Protein AF-0000000077124464 (afdb_homodimer)

Secondary structure (DSSP, 8-state):
-EEEEE--TT--HHHHHHHHHHHHHHT--SEEEEE-TT--SEEE-TTS--EEE-BS---GGG-SEEEE--SHHHHHHHT-HHHHHHHHHHHHTT-EEEEETTHHHHHHHTT-S-TT--B-----S----TTB---TT--EEEETTEEEE-SGGGHHHHHHHHHHHHH-HHHHHHHHHHHTT--/-EEEEE--TT--HHHHHHHHHHHHHHT--SEEEEE-TT--SEEE-TTS--EEE-BS---GGG-SEEEE--SHHHHHHHT-HHHHHHHHHHHHTT-EEEEETTHHHHHHHTT-S-TT--B----SS----TTB---TT--EEEETTEEEE-SGGGHHHHHHHHHHHHH-HHHHHHHHHHHTT--

Organism: Malacoplasma penetrans (strain HF-2) (NCBI:txid272633)

Solvent-accessible surface area (backbone atoms only — not comparable to full-atom values): 18557 Å² total; per-residue (Å²): 83,28,35,37,30,56,44,45,61,23,23,26,41,31,42,48,42,34,26,49,42,54,43,53,72,64,66,56,44,83,38,76,46,34,36,13,69,82,65,38,63,62,38,43,19,60,79,69,55,37,30,30,69,37,38,71,75,84,59,73,85,75,42,46,32,40,36,32,41,11,49,65,10,17,62,51,39,66,70,28,69,58,44,49,48,52,54,47,51,37,55,75,66,72,31,37,38,37,28,22,16,43,23,42,52,37,37,47,77,67,68,68,56,56,90,92,36,53,40,30,40,51,39,87,70,78,70,74,60,83,46,46,58,78,60,82,84,54,51,59,40,74,31,89,55,37,36,21,13,18,25,66,86,36,29,64,57,35,38,45,51,49,39,22,74,76,68,30,58,70,55,30,53,50,49,52,37,55,54,64,35,57,125,83,25,34,37,30,57,44,46,62,22,23,24,40,33,41,49,42,33,26,50,42,52,42,54,72,65,64,56,44,83,39,77,48,33,36,14,69,84,64,38,61,61,39,44,18,59,79,70,55,37,31,31,69,37,37,70,75,83,60,73,86,73,42,46,33,38,37,33,42,12,48,64,10,16,61,52,39,66,71,27,68,56,42,49,48,52,54,48,52,38,55,74,66,72,31,38,36,36,28,23,15,42,23,42,52,36,38,46,77,67,66,67,58,56,91,92,35,52,39,30,39,51,38,87,71,79,71,72,60,85,47,46,59,77,59,82,85,53,50,58,40,72,30,91,53,36,37,20,16,19,27,66,87,35,30,64,58,35,38,44,49,50,38,22,74,77,69,29,58,68,53,30,52,50,49,52,38,54,54,62,36,57,126

Structure (mmCIF, N/CA/C/O backbone):
data_AF-0000000077124464-model_v1
#
loop_
_entity.id
_entity.type
_entity.pdbx_description
1 polymer 'DJ-1/PfpI domain-containing protein'
#
loop_
_atom_site.group_PDB
_atom_site.id
_atom_site.type_symbol
_atom_site.label_atom_id
_atom_site.label_alt_id
_atom_site.label_comp_id
_atom_site.label_asym_id
_atom_site.label_entity_id
_atom_site.label_seq_id
_atom_site.pdbx_PDB_ins_code
_atom_site.Cartn_x
_atom_site.Cartn_y
_atom_site.Cartn_z
_atom_site.occupancy
_atom_site.B_iso_or_equiv
_atom_site.auth_seq_id
_atom_site.auth_comp_id
_atom_site.auth_asym_id
_atom_site.auth_atom_id
_atom_site.pdbx_PDB_model_num
ATOM 1 N N . MET A 1 1 ? 16.719 -9.805 -9.805 1 98.12 1 MET A N 1
ATOM 2 C CA . MET A 1 1 ? 15.648 -10.609 -10.383 1 98.12 1 MET A CA 1
ATOM 3 C C . MET A 1 1 ? 14.672 -9.734 -11.172 1 98.12 1 MET A C 1
ATOM 5 O O . MET A 1 1 ? 14.734 -8.508 -11.094 1 98.12 1 MET A O 1
ATOM 9 N N . LYS A 1 2 ? 13.836 -10.383 -12.008 1 98.88 2 LYS A N 1
ATOM 10 C CA . LYS A 1 2 ? 12.789 -9.703 -12.773 1 98.88 2 LYS A CA 1
ATOM 11 C C . LYS A 1 2 ? 11.406 -10.242 -12.414 1 98.88 2 LYS A C 1
ATOM 13 O O . LYS A 1 2 ? 11.227 -11.453 -12.266 1 98.88 2 LYS A O 1
ATOM 18 N N . LEU A 1 3 ? 10.484 -9.266 -12.188 1 98.94 3 LEU A N 1
ATOM 19 C CA . LEU A 1 3 ? 9.164 -9.641 -11.695 1 98.94 3 LEU A CA 1
ATOM 20 C C . LEU A 1 3 ? 8.07 -9.156 -12.641 1 98.94 3 LEU A C 1
ATOM 22 O O . LEU A 1 3 ? 8.133 -8.031 -13.148 1 98.94 3 LEU A O 1
ATOM 26 N N . LEU A 1 4 ? 7.102 -10.023 -12.961 1 98.94 4 LEU A N 1
ATOM 27 C CA . LEU A 1 4 ? 5.859 -9.648 -13.625 1 98.94 4 LEU A CA 1
ATOM 28 C C . LEU A 1 4 ? 4.695 -9.633 -12.641 1 98.94 4 LEU A C 1
ATOM 30 O O . LEU A 1 4 ? 4.504 -10.594 -11.891 1 98.94 4 LEU A O 1
ATOM 34 N N . ALA A 1 5 ? 4.031 -8.57 -12.609 1 99 5 ALA A N 1
ATOM 35 C CA . ALA A 1 5 ? 2.814 -8.492 -11.812 1 99 5 ALA A CA 1
ATOM 36 C C . ALA A 1 5 ? 1.571 -8.664 -12.68 1 99 5 ALA A C 1
ATOM 38 O O . ALA A 1 5 ? 1.359 -7.91 -13.633 1 99 5 ALA A O 1
ATOM 39 N N . LEU A 1 6 ? 0.818 -9.688 -12.383 1 98.94 6 LEU A N 1
ATOM 40 C CA . LEU A 1 6 ? -0.46 -9.859 -13.062 1 98.94 6 LEU A CA 1
ATOM 41 C C . LEU A 1 6 ? -1.448 -8.773 -12.641 1 98.94 6 LEU A C 1
ATOM 43 O O . LEU A 1 6 ? -1.793 -8.656 -11.469 1 98.94 6 LEU A O 1
ATOM 47 N N . THR A 1 7 ? -1.913 -7.996 -13.602 1 98.94 7 THR A N 1
ATOM 48 C CA . THR A 1 7 ? -2.686 -6.793 -13.312 1 98.94 7 THR A CA 1
ATOM 49 C C . THR A 1 7 ? -4.074 -6.875 -13.945 1 98.94 7 THR A C 1
ATOM 51 O O . THR A 1 7 ? -4.301 -6.344 -15.031 1 98.94 7 THR A O 1
ATOM 54 N N . MET A 1 8 ? -4.977 -7.512 -13.219 1 98.88 8 MET A N 1
ATOM 55 C CA . MET A 1 8 ? -6.387 -7.543 -13.594 1 98.88 8 MET A CA 1
ATOM 56 C C . MET A 1 8 ? -7.059 -6.207 -13.305 1 98.88 8 MET A C 1
ATOM 58 O O . MET A 1 8 ? -6.664 -5.496 -12.383 1 98.88 8 MET A O 1
ATOM 62 N N . SER A 1 9 ? -8.086 -5.855 -14.109 1 98.62 9 SER A N 1
ATOM 63 C CA . SER A 1 9 ? -8.953 -4.766 -13.672 1 98.62 9 SER A CA 1
ATOM 64 C C . SER A 1 9 ? -9.422 -4.977 -12.234 1 98.62 9 SER A C 1
ATOM 66 O O . SER A 1 9 ? -9.703 -6.105 -11.828 1 98.62 9 SER A O 1
ATOM 68 N N . LYS A 1 10 ? -9.523 -3.879 -11.5 1 98.75 10 LYS A N 1
ATOM 69 C CA . LYS A 1 10 ? -10.031 -3.883 -10.133 1 98.75 10 LYS A CA 1
ATOM 70 C C . LYS A 1 10 ? -9.148 -4.73 -9.219 1 98.75 10 LYS A C 1
ATOM 72 O O . LYS A 1 10 ? -9.648 -5.395 -8.312 1 98.75 10 LYS A O 1
ATOM 77 N N . PHE A 1 11 ? -7.84 -4.781 -9.508 1 98.94 11 PHE A N 1
ATOM 78 C CA . PHE A 1 11 ? -6.914 -5.348 -8.531 1 98.94 11 PHE A CA 1
ATOM 79 C C . PHE A 1 11 ? -7.043 -4.637 -7.191 1 98.94 11 PHE A C 1
ATOM 81 O O . PHE A 1 11 ? -7.539 -3.512 -7.121 1 98.94 11 PHE A O 1
ATOM 88 N N . GLN A 1 12 ? -6.691 -5.305 -6.102 1 98.88 12 GLN A N 1
ATOM 89 C CA . GLN A 1 12 ? -6.719 -4.664 -4.793 1 98.88 12 GLN A CA 1
ATOM 90 C C . GLN A 1 12 ? -5.574 -3.66 -4.648 1 98.88 12 GLN A C 1
ATOM 92 O O . GLN A 1 12 ? -4.406 -4.047 -4.582 1 98.88 12 GLN A O 1
ATOM 97 N N . ASP A 1 13 ? -5.879 -2.387 -4.5 1 98.94 13 ASP A N 1
ATOM 98 C CA . ASP A 1 13 ? -4.934 -1.272 -4.559 1 98.94 13 ASP A CA 1
ATOM 99 C C . ASP A 1 13 ? -3.795 -1.465 -3.559 1 98.94 13 ASP A C 1
ATOM 101 O O . ASP A 1 13 ? -2.621 -1.419 -3.934 1 98.94 13 ASP A O 1
ATOM 105 N N . LEU A 1 14 ? -4.125 -1.709 -2.295 1 98.88 14 LEU A N 1
ATOM 106 C CA . LEU A 1 14 ? -3.141 -1.874 -1.229 1 98.88 14 LEU A CA 1
ATOM 107 C C . LEU A 1 14 ? -2.213 -3.049 -1.524 1 98.88 14 LEU A C 1
ATOM 109 O O . LEU A 1 14 ? -0.99 -2.918 -1.438 1 98.88 14 LEU A O 1
ATOM 113 N N . GLU A 1 15 ? -2.74 -4.125 -1.905 1 98.94 15 GLU A N 1
ATOM 114 C CA . GLU A 1 15 ? -1.964 -5.344 -2.117 1 98.94 15 GLU A CA 1
ATOM 115 C C . GLU A 1 15 ? -0.973 -5.172 -3.264 1 98.94 15 GLU A C 1
ATOM 117 O O . GLU A 1 15 ? 0.193 -5.555 -3.146 1 98.94 15 GLU A O 1
ATOM 122 N N . MET A 1 16 ? -1.446 -4.617 -4.379 1 98.94 16 MET A N 1
ATOM 123 C CA . MET A 1 16 ? -0.588 -4.402 -5.543 1 98.94 16 MET A CA 1
ATOM 124 C C . MET A 1 16 ? 0.539 -3.43 -5.215 1 98.94 16 MET A C 1
ATOM 126 O O . MET A 1 16 ? 1.716 -3.762 -5.371 1 98.94 16 MET A O 1
ATOM 130 N N . VAL A 1 17 ? 0.192 -2.342 -4.691 1 98.94 17 VAL A N 1
ATOM 131 C CA . VAL A 1 17 ? 1.13 -1.226 -4.656 1 98.94 17 VAL A CA 1
ATOM 132 C C . VAL A 1 17 ? 2.068 -1.38 -3.459 1 98.94 17 VAL A C 1
ATOM 134 O O . VAL A 1 17 ? 3.268 -1.114 -3.566 1 98.94 17 VAL A O 1
ATOM 137 N N . ALA A 1 18 ? 1.568 -1.823 -2.303 1 98.88 18 ALA A N 1
ATOM 138 C CA . ALA A 1 18 ? 2.396 -1.877 -1.101 1 98.88 18 ALA A CA 1
ATOM 139 C C . ALA A 1 18 ? 3.477 -2.947 -1.226 1 98.88 18 ALA A C 1
ATOM 141 O O . ALA A 1 18 ? 4.645 -2.701 -0.912 1 98.88 18 ALA A O 1
ATOM 142 N N . LEU A 1 19 ? 3.117 -4.141 -1.674 1 98.94 19 LEU A N 1
ATOM 143 C CA . LEU A 1 19 ? 4.113 -5.195 -1.809 1 98.94 19 LEU A CA 1
ATOM 144 C C . LEU A 1 19 ? 5.199 -4.797 -2.801 1 98.94 19 LEU A C 1
ATOM 146 O O . LEU A 1 19 ? 6.391 -4.91 -2.502 1 98.94 19 LEU A O 1
ATOM 150 N N . LEU A 1 20 ? 4.797 -4.242 -3.92 1 98.94 20 LEU A N 1
ATOM 151 C CA . LEU A 1 20 ? 5.773 -3.938 -4.961 1 98.94 20 LEU A CA 1
ATOM 152 C C . LEU A 1 20 ? 6.625 -2.732 -4.574 1 98.94 20 LEU A C 1
ATOM 154 O O . LEU A 1 20 ? 7.762 -2.598 -5.031 1 98.94 20 LEU A O 1
ATOM 158 N N . SER A 1 21 ? 6.086 -1.832 -3.73 1 98.88 21 SER A N 1
ATOM 159 C CA . SER A 1 21 ? 6.906 -0.749 -3.197 1 98.88 21 SER A CA 1
ATOM 160 C C . SER A 1 21 ? 8.062 -1.29 -2.357 1 98.88 21 SER A C 1
ATOM 162 O O . SER A 1 21 ? 9.188 -0.799 -2.453 1 98.88 21 SER A O 1
ATOM 164 N N . ILE A 1 22 ? 7.746 -2.279 -1.515 1 98.94 22 ILE A N 1
ATOM 165 C CA . ILE A 1 22 ? 8.789 -2.891 -0.694 1 98.94 22 ILE A CA 1
ATOM 166 C C . ILE A 1 22 ? 9.812 -3.584 -1.591 1 98.94 22 ILE A C 1
ATOM 168 O O . ILE A 1 22 ? 11.016 -3.5 -1.346 1 98.94 22 ILE A O 1
ATOM 172 N N . PHE A 1 23 ? 9.352 -4.258 -2.643 1 98.94 23 PHE A N 1
ATOM 173 C CA . PHE A 1 23 ? 10.258 -4.934 -3.566 1 98.94 23 PHE A CA 1
ATOM 174 C C . PHE A 1 23 ? 11.141 -3.926 -4.293 1 98.94 23 PHE A C 1
ATOM 176 O O . PHE A 1 23 ? 12.328 -4.168 -4.5 1 98.94 23 PHE A O 1
ATOM 183 N N . LYS A 1 24 ? 10.555 -2.828 -4.723 1 98.75 24 LYS A N 1
ATOM 184 C CA . LYS A 1 24 ? 11.359 -1.766 -5.328 1 98.75 24 LYS A CA 1
ATOM 185 C C . LYS A 1 24 ? 12.398 -1.24 -4.348 1 98.75 24 LYS A C 1
ATOM 187 O O . LYS A 1 24 ? 13.57 -1.08 -4.703 1 98.75 24 LYS A O 1
ATOM 192 N N . ALA A 1 25 ? 12.016 -1.003 -3.094 1 98.38 25 ALA A N 1
ATOM 193 C CA . ALA A 1 25 ? 12.914 -0.485 -2.068 1 98.38 25 ALA A CA 1
ATOM 194 C C . ALA A 1 25 ? 14.055 -1.46 -1.797 1 98.38 25 ALA A C 1
ATOM 196 O O . ALA A 1 25 ? 15.148 -1.051 -1.399 1 98.38 25 ALA A O 1
ATOM 197 N N . SER A 1 26 ? 13.82 -2.76 -1.984 1 98.75 26 SER A N 1
ATOM 198 C CA . SER A 1 26 ? 14.828 -3.787 -1.728 1 98.75 26 SER A CA 1
ATOM 199 C C . SER A 1 26 ? 15.977 -3.699 -2.727 1 98.75 26 SER A C 1
ATOM 201 O O . SER A 1 26 ? 17.047 -4.25 -2.49 1 98.75 26 SER A O 1
ATOM 203 N N . GLN A 1 27 ? 15.672 -3.166 -3.883 1 98.44 27 GLN A N 1
ATOM 204 C CA . GLN A 1 27 ? 16.625 -3.037 -4.98 1 98.44 27 GLN A CA 1
ATOM 205 C C . GLN A 1 27 ? 17.062 -4.406 -5.492 1 98.44 27 GLN A C 1
ATOM 207 O O . GLN A 1 27 ? 18.094 -4.527 -6.145 1 98.44 27 GLN A O 1
ATOM 212 N N . LYS A 1 28 ? 16.312 -5.438 -5.195 1 98.75 28 LYS A N 1
ATOM 213 C CA . LYS A 1 28 ? 16.625 -6.785 -5.648 1 98.75 28 LYS A CA 1
ATOM 214 C C . LYS A 1 28 ? 15.938 -7.105 -6.965 1 98.75 28 LYS A C 1
ATOM 216 O O . LYS A 1 28 ? 16.266 -8.094 -7.625 1 98.75 28 LYS A O 1
ATOM 221 N N . PHE A 1 29 ? 15 -6.277 -7.34 1 98.69 29 PHE A N 1
ATOM 222 C CA . PHE A 1 29 ? 14.258 -6.457 -8.586 1 98.69 29 PHE A CA 1
ATOM 223 C C . PHE A 1 29 ? 14.625 -5.383 -9.602 1 98.69 29 PHE A C 1
ATOM 225 O O . PHE A 1 29 ? 14.148 -4.25 -9.516 1 98.69 29 PHE A O 1
ATOM 232 N N . GLU A 1 30 ? 15.453 -5.77 -10.484 1 98.06 30 GLU A N 1
ATOM 233 C CA . GLU A 1 30 ? 15.969 -4.812 -11.469 1 98.06 30 GLU A CA 1
ATOM 234 C C . GLU A 1 30 ? 14.883 -4.414 -12.469 1 98.06 30 GLU A C 1
ATOM 236 O O . GLU A 1 30 ? 15.016 -3.404 -13.164 1 98.06 30 GLU A O 1
ATOM 241 N N . ARG A 1 31 ? 13.836 -5.285 -12.578 1 98.44 31 ARG A N 1
ATOM 242 C CA . ARG A 1 31 ? 12.719 -5.027 -13.477 1 98.44 31 ARG A CA 1
ATOM 243 C C . ARG A 1 31 ? 11.398 -5.508 -12.875 1 98.44 31 ARG A C 1
ATOM 245 O O . ARG A 1 31 ? 11.312 -6.637 -12.383 1 98.44 31 ARG A O 1
ATOM 252 N N . ILE A 1 32 ? 10.477 -4.652 -12.836 1 98.88 32 ILE A N 1
ATOM 253 C CA . ILE A 1 32 ? 9.094 -4.977 -12.484 1 98.88 32 ILE A CA 1
ATOM 254 C C . ILE A 1 32 ? 8.156 -4.488 -13.578 1 98.88 32 ILE A C 1
ATOM 256 O O . ILE A 1 32 ? 8.086 -3.291 -13.859 1 98.88 32 ILE A O 1
ATOM 260 N N . ASP A 1 33 ? 7.496 -5.395 -14.266 1 98.94 33 ASP A N 1
ATOM 261 C CA . ASP A 1 33 ? 6.5 -5.066 -15.281 1 98.94 33 ASP A CA 1
ATOM 262 C C . ASP A 1 33 ? 5.102 -5.465 -14.82 1 98.94 33 ASP A C 1
ATOM 264 O O . ASP A 1 33 ? 4.945 -6.367 -14 1 98.94 33 ASP A O 1
ATOM 268 N N . PHE A 1 34 ? 4.172 -4.789 -15.383 1 98.94 34 PHE A N 1
ATOM 269 C CA . PHE A 1 34 ? 2.762 -5.039 -15.102 1 98.94 34 PHE A CA 1
ATOM 270 C C . PHE A 1 34 ? 2.041 -5.527 -16.359 1 98.94 34 PHE A C 1
ATOM 272 O O . PHE A 1 34 ? 1.965 -4.812 -17.359 1 98.94 34 PH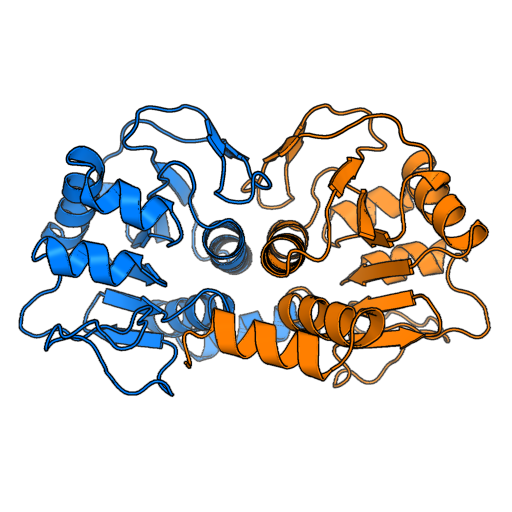E A O 1
ATOM 279 N N . TYR A 1 35 ? 1.487 -6.738 -16.234 1 98.94 35 TYR A N 1
ATOM 280 C CA . TYR A 1 35 ? 0.852 -7.344 -17.406 1 98.94 35 TYR A CA 1
ATOM 281 C C . TYR A 1 35 ? -0.667 -7.305 -17.281 1 98.94 35 TYR A C 1
ATOM 283 O O . TYR A 1 35 ? -1.224 -7.738 -16.266 1 98.94 35 TYR A O 1
ATOM 291 N N . SER A 1 36 ? -1.37 -6.773 -18.281 1 98.88 36 SER A N 1
ATOM 292 C CA . SER A 1 36 ? -2.828 -6.785 -18.344 1 98.88 36 SER A CA 1
ATOM 293 C C . SER A 1 36 ? -3.326 -7.84 -19.328 1 98.88 36 SER A C 1
ATOM 295 O O . SER A 1 36 ? -3.309 -7.617 -20.547 1 98.88 36 SER A O 1
ATOM 297 N N . PRO A 1 37 ? -3.844 -8.914 -18.812 1 98.69 37 PRO A N 1
ATOM 298 C CA . PRO A 1 37 ? -4.418 -9.898 -19.734 1 98.69 37 PRO A CA 1
ATOM 299 C C . PRO A 1 37 ? -5.609 -9.352 -20.516 1 98.69 37 PRO A C 1
ATOM 301 O O . PRO A 1 37 ? -5.992 -9.93 -21.547 1 98.69 37 PRO A O 1
ATOM 304 N N . GLU A 1 38 ? -6.234 -8.266 -20.078 1 98.19 38 GLU A N 1
ATOM 305 C CA . GLU A 1 38 ? -7.367 -7.629 -20.75 1 98.19 38 GLU A CA 1
ATOM 306 C C . GLU A 1 38 ? -6.895 -6.66 -21.828 1 98.19 38 GLU A C 1
ATOM 308 O O . GLU A 1 38 ? -7.711 -5.965 -22.453 1 98.19 38 GLU A O 1
ATOM 313 N N . ASN A 1 39 ? -5.68 -6.57 -22.078 1 98.31 39 ASN A N 1
ATOM 314 C CA . ASN A 1 39 ? -5.062 -5.758 -23.125 1 98.31 39 ASN A CA 1
ATOM 315 C C . ASN A 1 39 ? -5.32 -4.27 -22.891 1 98.31 39 ASN A C 1
ATOM 317 O O . ASN A 1 39 ? -5.617 -3.539 -23.844 1 98.31 39 ASN A O 1
ATOM 321 N N . LEU A 1 40 ? -5.238 -3.9 -21.688 1 98.62 40 LEU A N 1
ATOM 322 C CA . LEU A 1 40 ? -5.398 -2.494 -21.328 1 98.62 40 LEU A CA 1
ATOM 323 C C . LEU A 1 40 ? -4.039 -1.82 -21.156 1 98.62 40 LEU A C 1
ATOM 325 O O . LEU A 1 40 ? -3.094 -2.441 -20.672 1 98.62 40 LEU A O 1
ATOM 329 N N . GLU A 1 41 ? -3.926 -0.555 -21.5 1 98.38 41 GLU A N 1
ATOM 330 C CA . GLU A 1 41 ? -2.691 0.208 -21.344 1 98.38 41 GLU A CA 1
ATOM 331 C C . GLU A 1 41 ? -2.561 0.753 -19.922 1 98.38 41 GLU A C 1
ATOM 333 O O . GLU A 1 41 ? -1.453 1.041 -19.469 1 98.38 41 GLU A O 1
ATOM 338 N N . MET A 1 42 ? -3.691 0.957 -19.312 1 98.75 42 MET A N 1
ATOM 339 C CA . MET A 1 42 ? -3.791 1.422 -17.938 1 98.75 42 MET A CA 1
ATOM 340 C C . MET A 1 42 ? -4.902 0.685 -17.188 1 98.75 42 MET A C 1
ATOM 342 O O . MET A 1 42 ? -6.008 0.537 -17.719 1 98.75 42 MET A O 1
ATOM 346 N N . VAL A 1 43 ? -4.559 0.207 -16.031 1 98.94 43 VAL A N 1
ATOM 347 C CA . VAL A 1 43 ? -5.531 -0.542 -15.242 1 98.94 43 VAL A CA 1
ATOM 348 C C . VAL A 1 43 ? -5.762 0.156 -13.906 1 98.94 43 VAL A C 1
ATOM 350 O O . VAL A 1 43 ? -4.809 0.608 -13.258 1 98.94 43 VAL A O 1
ATOM 353 N N . THR A 1 44 ? -7.02 0.277 -13.484 1 98.88 44 THR A N 1
ATOM 354 C CA . THR A 1 44 ? -7.395 0.94 -12.234 1 98.88 44 THR A CA 1
ATOM 355 C C . THR A 1 44 ? -7.746 -0.085 -11.164 1 98.88 44 THR A C 1
ATOM 357 O O . THR A 1 44 ? -8.414 -1.082 -11.445 1 98.88 44 THR A O 1
ATOM 360 N N . GLY A 1 45 ? -7.285 0.165 -9.938 1 98.88 45 GLY A N 1
ATOM 361 C CA . GLY A 1 45 ? -7.586 -0.703 -8.812 1 98.88 45 GLY A CA 1
ATOM 362 C C . GLY A 1 45 ? -9.039 -0.638 -8.383 1 98.88 45 GLY A C 1
ATOM 363 O O . GLY A 1 45 ? -9.797 0.214 -8.852 1 98.88 45 GLY A O 1
ATOM 364 N N . GLN A 1 46 ? -9.445 -1.528 -7.512 1 98.62 46 GLN A N 1
ATOM 365 C CA . GLN A 1 46 ? -10.844 -1.7 -7.141 1 98.62 46 GLN A CA 1
ATOM 366 C C . GLN A 1 46 ? -11.352 -0.506 -6.336 1 98.62 46 GLN A C 1
ATOM 368 O O . GLN A 1 46 ? -12.547 -0.22 -6.324 1 98.62 46 GLN A O 1
ATOM 373 N N . PHE A 1 47 ? -10.445 0.247 -5.691 1 98.69 47 PHE A N 1
ATOM 374 C CA . PHE A 1 47 ? -10.852 1.386 -4.879 1 98.69 47 PHE A CA 1
ATOM 375 C C . PHE A 1 47 ? -10.727 2.686 -5.664 1 98.69 47 PHE A C 1
ATOM 377 O O . PHE A 1 47 ? -10.891 3.773 -5.109 1 98.69 47 PHE A O 1
ATOM 384 N N . ASP A 1 48 ? -10.352 2.564 -6.922 1 98.56 48 ASP A N 1
ATOM 385 C CA . ASP A 1 48 ? -10.219 3.695 -7.836 1 98.56 48 ASP A CA 1
ATOM 386 C C . ASP A 1 48 ? -9.172 4.688 -7.336 1 98.56 48 ASP A C 1
ATOM 388 O O . ASP A 1 48 ? -9.375 5.898 -7.402 1 98.56 48 ASP A O 1
ATOM 392 N N . ILE A 1 49 ? -8.07 4.129 -6.789 1 98.88 49 ILE A N 1
ATOM 393 C CA . ILE A 1 49 ? -6.988 4.977 -6.297 1 98.88 49 ILE A CA 1
ATOM 394 C C . ILE A 1 49 ? -5.793 4.887 -7.246 1 98.88 49 ILE A C 1
ATOM 396 O O . ILE A 1 49 ? -5.418 5.879 -7.871 1 98.88 49 ILE A O 1
ATOM 400 N N . ALA A 1 50 ? -5.301 3.717 -7.398 1 98.94 50 ALA A N 1
ATOM 401 C CA . ALA A 1 50 ? -4.078 3.535 -8.172 1 98.94 50 ALA A CA 1
ATOM 402 C C . ALA A 1 50 ? -4.391 3.166 -9.617 1 98.94 50 ALA A C 1
ATOM 404 O O . ALA A 1 50 ? -5.191 2.26 -9.875 1 98.94 50 ALA A O 1
ATOM 405 N N . ASN A 1 51 ? -3.822 3.887 -10.516 1 98.94 51 ASN A N 1
ATOM 406 C CA . ASN A 1 51 ? -3.754 3.516 -11.922 1 98.94 51 ASN A CA 1
ATOM 407 C C . ASN A 1 51 ? -2.363 3.018 -12.305 1 98.94 51 ASN A C 1
ATOM 409 O O . ASN A 1 51 ? -1.357 3.641 -11.961 1 98.94 51 ASN A O 1
ATOM 413 N N . ILE A 1 52 ? -2.34 1.89 -13.039 1 98.94 52 ILE A N 1
ATOM 414 C CA . ILE A 1 52 ? -1.06 1.251 -13.32 1 98.94 52 ILE A CA 1
ATOM 415 C C . ILE A 1 52 ? -0.889 1.085 -14.828 1 98.94 52 ILE A C 1
ATOM 417 O O . ILE A 1 52 ? -1.784 0.577 -15.508 1 98.94 52 ILE A O 1
ATOM 421 N N . LYS A 1 53 ? 0.236 1.587 -15.359 1 98.88 53 LYS A N 1
ATOM 422 C CA . LYS A 1 53 ? 0.58 1.339 -16.766 1 98.88 53 LYS A CA 1
ATOM 423 C C . LYS A 1 53 ? 0.975 -0.119 -16.969 1 98.88 53 LYS A C 1
ATOM 425 O O . LYS A 1 53 ? 1.68 -0.707 -16.156 1 98.88 53 LYS A O 1
ATOM 430 N N . THR A 1 54 ? 0.484 -0.696 -18.125 1 98.88 54 THR A N 1
ATOM 431 C CA . THR A 1 54 ? 0.692 -2.131 -18.281 1 98.88 54 THR A CA 1
ATOM 432 C C . THR A 1 54 ? 1.296 -2.438 -19.641 1 98.88 54 THR A C 1
ATOM 434 O O . THR A 1 54 ? 1.347 -1.568 -20.516 1 98.88 54 THR A O 1
ATOM 437 N N . ILE A 1 55 ? 1.813 -3.633 -19.734 1 98.75 55 ILE A N 1
ATOM 438 C CA . ILE A 1 55 ? 2.193 -4.223 -21.016 1 98.75 55 ILE A CA 1
ATOM 439 C C . ILE A 1 55 ? 1.166 -5.277 -21.422 1 98.75 55 ILE A C 1
ATOM 441 O O . ILE A 1 55 ? 0.396 -5.758 -20.578 1 98.75 55 ILE A O 1
ATOM 445 N N . LYS A 1 56 ? 1.179 -5.625 -22.703 1 96.94 56 LYS A N 1
ATOM 446 C CA . LYS A 1 56 ? 0.126 -6.484 -23.234 1 96.94 56 LYS A CA 1
ATOM 447 C C . LYS A 1 56 ? 0.67 -7.867 -23.594 1 96.94 56 LYS A C 1
ATOM 449 O O . LYS A 1 56 ? -0.098 -8.797 -23.859 1 96.94 56 LYS A O 1
ATOM 454 N N . ASN A 1 57 ? 2.014 -7.938 -23.641 1 97.94 57 ASN A N 1
ATOM 455 C CA . ASN A 1 57 ? 2.691 -9.195 -23.938 1 97.94 57 ASN A CA 1
ATOM 456 C C . ASN A 1 57 ? 3.967 -9.352 -23.109 1 97.94 57 ASN A C 1
ATOM 458 O O . ASN A 1 57 ? 4.547 -8.367 -22.656 1 97.94 57 ASN A O 1
ATOM 462 N N . PHE A 1 58 ? 4.293 -10.57 -22.891 1 98.62 58 PHE A N 1
ATOM 463 C CA . PHE A 1 58 ? 5.516 -10.867 -22.156 1 98.62 58 PHE A CA 1
ATOM 464 C C . PHE A 1 58 ? 6.09 -12.211 -22.594 1 98.62 58 PHE A C 1
ATOM 466 O O . PHE A 1 58 ? 5.41 -13 -23.266 1 98.62 58 PHE A O 1
ATOM 473 N N . ASN A 1 59 ? 7.348 -12.391 -22.359 1 98.81 59 ASN A N 1
ATOM 474 C CA . ASN A 1 59 ? 8.008 -13.688 -22.422 1 98.81 59 ASN A CA 1
ATOM 475 C C . ASN A 1 59 ? 8.367 -14.211 -21.031 1 98.81 59 ASN A C 1
ATOM 477 O O . ASN A 1 59 ? 9.133 -13.578 -20.312 1 98.81 59 ASN A O 1
ATOM 481 N N . VAL A 1 60 ? 7.82 -15.414 -20.672 1 98.88 60 VAL A N 1
ATOM 482 C CA . VAL A 1 60 ? 7.973 -15.961 -19.328 1 98.88 60 VAL A CA 1
ATOM 483 C C . VAL A 1 60 ? 9.461 -16.125 -19.016 1 98.88 60 VAL A C 1
ATOM 485 O O . VAL A 1 60 ? 9.867 -15.977 -17.859 1 98.88 60 VAL A O 1
ATOM 488 N N . ASN A 1 61 ? 10.266 -16.281 -20 1 98.62 61 ASN A N 1
ATOM 489 C CA . ASN A 1 61 ? 11.688 -16.531 -19.797 1 98.62 61 ASN A CA 1
ATOM 490 C C . ASN A 1 61 ? 12.414 -15.258 -19.359 1 98.62 61 ASN A C 1
ATOM 492 O O . ASN A 1 61 ? 13.555 -15.32 -18.891 1 98.62 61 ASN A O 1
ATOM 496 N N . ASP A 1 62 ? 11.797 -14.148 -19.516 1 98.69 62 ASP A N 1
ATOM 497 C CA . ASP A 1 62 ? 12.406 -12.875 -19.156 1 98.69 62 ASP A CA 1
ATOM 498 C C . ASP A 1 62 ? 12.188 -12.555 -17.672 1 98.69 62 ASP A C 1
ATOM 500 O O . ASP A 1 62 ? 12.695 -11.555 -17.172 1 98.69 62 ASP A O 1
ATOM 504 N N . TYR A 1 63 ? 11.469 -13.445 -16.953 1 98.94 63 TYR A N 1
ATOM 505 C CA . TYR A 1 63 ? 11.102 -13.133 -15.578 1 98.94 63 TYR A CA 1
ATOM 506 C C . TYR A 1 63 ? 11.461 -14.281 -14.641 1 98.94 63 TYR A C 1
ATOM 508 O O . TYR A 1 63 ? 11.625 -15.422 -15.086 1 98.94 63 TYR A O 1
ATOM 516 N N . ASP A 1 64 ? 11.555 -13.953 -13.359 1 98.94 64 ASP A N 1
ATOM 517 C CA . ASP A 1 64 ? 11.867 -14.922 -12.32 1 98.94 64 ASP A CA 1
ATOM 518 C C . ASP A 1 64 ? 10.68 -15.125 -11.383 1 98.94 64 ASP A C 1
ATOM 520 O O . ASP A 1 64 ? 10.539 -16.188 -10.766 1 98.94 64 ASP A O 1
ATOM 524 N N . VAL A 1 65 ? 9.852 -14.109 -11.25 1 98.94 65 VAL A N 1
ATOM 525 C CA . VAL A 1 65 ? 8.797 -14.086 -10.242 1 98.94 65 VAL A CA 1
ATOM 526 C C . VAL A 1 65 ? 7.508 -13.562 -10.859 1 98.94 65 VAL A C 1
ATOM 528 O O . VAL A 1 65 ? 7.523 -12.586 -11.609 1 98.94 65 VAL A O 1
ATOM 531 N N . LEU A 1 66 ? 6.391 -14.195 -10.602 1 99 66 LEU A N 1
ATOM 532 C CA . LEU A 1 66 ? 5.051 -13.672 -10.852 1 99 66 LEU A CA 1
ATOM 533 C C . LEU A 1 66 ? 4.375 -13.266 -9.547 1 99 66 LEU A C 1
ATOM 535 O O . LEU A 1 66 ? 4.359 -14.039 -8.586 1 99 66 LEU A O 1
ATOM 539 N N . TYR A 1 67 ? 3.895 -12.102 -9.484 1 99 67 TYR A N 1
ATOM 540 C CA . TYR A 1 67 ? 3.09 -11.664 -8.352 1 99 67 TYR A CA 1
ATOM 541 C C . TYR A 1 67 ? 1.633 -11.469 -8.758 1 99 67 TYR A C 1
ATOM 543 O O . TYR A 1 67 ? 1.347 -10.883 -9.805 1 99 67 TYR A O 1
ATOM 551 N N . ILE A 1 68 ? 0.695 -11.93 -7.918 1 99 68 ILE A N 1
ATOM 552 C CA . ILE A 1 68 ? -0.736 -11.867 -8.195 1 99 68 ILE A CA 1
ATOM 553 C C . ILE A 1 68 ? -1.47 -11.281 -6.988 1 99 68 ILE A C 1
ATOM 555 O O . ILE A 1 68 ? -1.695 -11.977 -5.996 1 99 68 ILE A O 1
ATOM 559 N N . PRO A 1 69 ? -1.888 -10.07 -7.066 1 98.94 69 PRO A N 1
ATOM 560 C CA . PRO A 1 69 ? -2.693 -9.477 -5.996 1 98.94 69 PRO A CA 1
ATOM 561 C C . PRO A 1 69 ? -4.137 -9.977 -5.996 1 98.94 69 PRO A C 1
ATOM 563 O O . PRO A 1 69 ? -4.574 -10.602 -6.965 1 98.94 69 PRO A O 1
ATOM 566 N N . GLY A 1 70 ? -4.871 -9.711 -4.91 1 98.38 70 GLY A N 1
ATOM 567 C CA . GLY A 1 70 ? -6.27 -10.094 -4.793 1 98.38 70 GLY A CA 1
ATOM 568 C C . GLY A 1 70 ? -7.23 -8.984 -5.156 1 98.38 70 GLY A C 1
ATOM 569 O O . GLY A 1 70 ? -6.988 -8.227 -6.102 1 98.38 70 GLY A O 1
ATOM 570 N N . GLY A 1 71 ? -8.375 -8.938 -4.426 1 97.44 71 GLY A N 1
ATOM 571 C CA . GLY A 1 71 ? -9.445 -8.008 -4.719 1 97.44 71 GLY A CA 1
ATOM 572 C C . GLY A 1 71 ? -10.438 -8.539 -5.73 1 97.44 71 GLY A C 1
ATOM 573 O O . GLY A 1 71 ? -10.492 -9.742 -5.984 1 97.44 71 GLY A O 1
ATOM 574 N N . TYR A 1 72 ? -11.336 -7.625 -6.18 1 98.25 72 TYR A N 1
ATOM 575 C CA . TYR A 1 72 ? -12.258 -8.023 -7.238 1 98.25 72 TYR A CA 1
ATOM 576 C C . TYR A 1 72 ? -11.508 -8.562 -8.445 1 98.25 72 TYR A C 1
ATOM 578 O O . TYR A 1 72 ? -12.031 -9.391 -9.195 1 98.25 72 TYR A O 1
ATOM 586 N N . GLY A 1 73 ? -10.25 -8.117 -8.562 1 98.5 73 GLY A N 1
ATOM 587 C CA . GLY A 1 73 ? -9.391 -8.617 -9.633 1 98.5 73 GLY A CA 1
ATOM 588 C C . GLY A 1 73 ? -9.234 -10.125 -9.609 1 98.5 73 GLY A C 1
ATOM 589 O O . GLY A 1 73 ? -9.148 -10.758 -10.664 1 98.5 73 GLY A O 1
ATOM 590 N N . ALA A 1 74 ? -9.156 -10.719 -8.43 1 98.19 74 ALA A N 1
ATOM 591 C CA . ALA A 1 74 ? -9.039 -12.172 -8.312 1 98.19 74 ALA A CA 1
ATOM 592 C C . ALA A 1 74 ? -10.305 -12.867 -8.812 1 98.19 74 ALA A C 1
ATOM 594 O O . ALA A 1 74 ? -10.242 -13.953 -9.383 1 98.19 74 ALA A O 1
ATOM 595 N N . THR A 1 75 ? -11.453 -12.234 -8.555 1 97.5 75 THR A N 1
ATOM 596 C CA . THR A 1 75 ? -12.703 -12.75 -9.094 1 97.5 75 THR A CA 1
ATOM 597 C C . THR A 1 75 ? -12.68 -12.742 -10.625 1 97.5 75 THR A C 1
ATOM 599 O O . THR A 1 75 ? -13.07 -13.719 -11.266 1 97.5 75 THR A O 1
ATOM 602 N N . LEU A 1 76 ? -12.211 -11.672 -11.164 1 98.62 76 LEU A N 1
ATOM 603 C CA . LEU A 1 76 ? -12.117 -11.555 -12.609 1 98.62 76 LEU A CA 1
ATOM 604 C C . LEU A 1 76 ? -11.102 -12.539 -13.172 1 98.62 76 LEU A C 1
ATOM 606 O O . LEU A 1 76 ? -11.273 -13.055 -14.281 1 98.62 76 LEU A O 1
ATOM 610 N N . LEU A 1 77 ? -10.047 -12.781 -12.438 1 98.69 77 LEU A N 1
ATOM 611 C CA . LEU A 1 77 ? -9.016 -13.727 -12.852 1 98.69 77 LEU A CA 1
ATOM 612 C C . LEU A 1 77 ? -9.602 -15.109 -13.078 1 98.69 77 LEU A C 1
ATOM 614 O O . LEU A 1 77 ? -9.211 -15.805 -14.023 1 98.69 77 LEU A O 1
ATOM 618 N N . ARG A 1 78 ? -10.586 -15.5 -12.25 1 97.88 78 ARG A N 1
ATOM 619 C CA . ARG A 1 78 ? -11.219 -16.812 -12.367 1 97.88 78 ARG A CA 1
ATOM 620 C C . ARG A 1 78 ? -11.82 -17 -13.758 1 97.88 78 ARG A C 1
ATOM 622 O O . ARG A 1 78 ? -11.859 -18.109 -14.273 1 97.88 78 ARG A O 1
ATOM 629 N N . GLN A 1 79 ? -12.141 -15.875 -14.32 1 98.06 79 GLN A N 1
ATOM 630 C CA . GLN A 1 79 ? -12.836 -15.938 -15.594 1 98.06 79 GLN A CA 1
ATOM 631 C C . GLN A 1 79 ? -11.914 -15.57 -16.75 1 98.06 79 GLN A C 1
ATOM 633 O O . GLN A 1 79 ? -12.32 -15.586 -17.906 1 98.06 79 GLN A O 1
ATOM 638 N N . SER A 1 80 ? -10.711 -15.258 -16.469 1 98.69 80 SER A N 1
ATOM 639 C CA . SER A 1 80 ? -9.773 -14.766 -17.469 1 98.69 80 SER A CA 1
ATOM 640 C C . SER A 1 80 ? -8.914 -15.891 -18.016 1 98.69 80 SER A C 1
ATOM 642 O O . SER A 1 80 ? -7.93 -16.297 -17.406 1 98.69 80 SER A O 1
ATOM 644 N N . LYS A 1 81 ? -9.273 -16.359 -19.266 1 98.31 81 LYS A N 1
ATOM 645 C CA . LYS A 1 81 ? -8.469 -17.422 -19.875 1 98.31 81 LYS A CA 1
ATOM 646 C C . LYS A 1 81 ? -7.016 -16.984 -20.031 1 98.31 81 LYS A C 1
ATOM 648 O O . LYS A 1 81 ? -6.102 -17.75 -19.719 1 98.31 81 LYS A O 1
ATOM 653 N N . LYS A 1 82 ? -6.812 -15.766 -20.438 1 98.56 82 LYS A N 1
ATOM 654 C CA . LYS A 1 82 ? -5.457 -15.258 -20.641 1 98.56 82 LYS A CA 1
ATOM 655 C C . LYS A 1 82 ? -4.719 -15.102 -19.312 1 98.56 82 LYS A C 1
ATOM 657 O O . LYS A 1 82 ? -3.512 -15.336 -19.25 1 98.56 82 LYS A O 1
ATOM 662 N N . GLY A 1 83 ? -5.41 -14.594 -18.281 1 98.81 83 GLY A N 1
ATOM 663 C CA . GLY A 1 83 ? -4.809 -14.492 -16.953 1 98.81 83 GLY A CA 1
ATOM 664 C C . GLY A 1 83 ? -4.367 -15.828 -16.391 1 98.81 83 GLY A C 1
ATOM 665 O O . GLY A 1 83 ? -3.242 -15.961 -15.906 1 98.81 83 GLY A O 1
ATOM 666 N N . ILE A 1 84 ? -5.262 -16.812 -16.516 1 98.88 84 ILE A N 1
ATOM 667 C CA . ILE A 1 84 ? -4.973 -18.141 -15.992 1 98.88 84 ILE A CA 1
ATOM 668 C C . ILE A 1 84 ? -3.828 -18.766 -16.781 1 98.88 84 ILE A C 1
ATOM 670 O O . ILE A 1 84 ? -2.951 -19.422 -16.203 1 98.88 84 ILE A O 1
ATOM 674 N N . ALA A 1 85 ? -3.822 -18.547 -18.062 1 98.81 85 ALA A N 1
ATOM 675 C CA . ALA A 1 85 ? -2.74 -19.047 -18.906 1 98.81 85 ALA A CA 1
ATOM 676 C C . ALA A 1 85 ? -1.399 -18.453 -18.484 1 98.81 85 ALA A C 1
ATOM 678 O O . ALA A 1 85 ? -0.375 -19.141 -18.5 1 98.81 85 ALA A O 1
ATOM 679 N N . CYS A 1 86 ? -1.375 -17.156 -18.156 1 98.88 86 CYS A N 1
ATOM 680 C CA . CYS A 1 86 ? -0.169 -16.5 -17.656 1 98.88 86 CYS A CA 1
ATOM 681 C C . CYS A 1 86 ? 0.374 -17.203 -16.422 1 98.88 86 CYS A C 1
ATOM 683 O O . CYS A 1 86 ? 1.556 -17.547 -16.375 1 98.88 86 CYS A O 1
ATOM 685 N N . VAL A 1 87 ? -0.469 -17.438 -15.461 1 98.94 87 VAL A N 1
ATOM 686 C CA . VAL A 1 87 ? -0.059 -18.078 -14.211 1 98.94 87 VAL A CA 1
ATOM 687 C C . VAL A 1 87 ? 0.493 -19.469 -14.5 1 98.94 87 VAL A C 1
ATOM 689 O O . VAL A 1 87 ? 1.548 -19.844 -13.984 1 98.94 87 VAL A O 1
ATOM 692 N N . LYS A 1 88 ? -0.205 -20.219 -15.336 1 98.81 88 LYS A N 1
ATOM 693 C CA . LYS A 1 88 ? 0.211 -21.578 -15.688 1 98.81 88 LYS A CA 1
ATOM 694 C C . LYS A 1 88 ? 1.601 -21.578 -16.328 1 98.81 88 LYS A C 1
ATOM 696 O O . LYS A 1 88 ? 2.408 -22.469 -16.062 1 98.81 88 LYS A O 1
ATOM 701 N N . GLU A 1 89 ? 1.794 -20.625 -17.156 1 98.81 89 GLU A N 1
ATOM 702 C CA . GLU A 1 89 ? 3.092 -20.516 -17.812 1 98.81 89 GLU A CA 1
ATOM 703 C C . GLU A 1 89 ? 4.219 -20.375 -16.797 1 98.81 89 GLU A C 1
ATOM 705 O O . GLU A 1 89 ? 5.277 -20.984 -16.938 1 98.81 89 GLU A O 1
ATOM 710 N N . PHE A 1 90 ? 4.066 -19.547 -15.812 1 98.94 90 PHE A N 1
ATOM 711 C CA . PHE A 1 90 ? 5.086 -19.344 -14.789 1 98.94 90 PHE A CA 1
ATOM 712 C C . PHE A 1 90 ? 5.297 -20.625 -13.977 1 98.94 90 PHE A C 1
ATOM 714 O O . PHE A 1 90 ? 6.434 -21 -13.688 1 98.94 90 PHE A O 1
ATOM 721 N N . ILE A 1 91 ? 4.211 -21.297 -13.609 1 98.75 91 ILE A N 1
ATOM 722 C CA . ILE A 1 91 ? 4.285 -22.531 -12.844 1 98.75 91 ILE A CA 1
ATOM 723 C C . ILE A 1 91 ? 5 -23.609 -13.656 1 98.75 91 ILE A C 1
ATOM 725 O O . ILE A 1 91 ? 5.91 -24.266 -13.156 1 98.75 91 ILE A O 1
ATOM 729 N N . ASP A 1 92 ? 4.641 -23.734 -14.922 1 98.38 92 ASP A N 1
ATOM 730 C CA . ASP A 1 92 ? 5.207 -24.75 -15.805 1 98.38 92 ASP A CA 1
ATOM 731 C C . ASP A 1 92 ? 6.703 -24.516 -16.016 1 98.38 92 ASP A C 1
ATOM 733 O O . ASP A 1 92 ? 7.449 -25.453 -16.297 1 98.38 92 ASP A O 1
ATOM 737 N N . ASN A 1 93 ? 7.129 -23.359 -15.945 1 98.69 93 ASN A N 1
ATOM 738 C CA . ASN A 1 93 ? 8.531 -23.016 -16.141 1 98.69 93 ASN A CA 1
ATOM 739 C C . ASN A 1 93 ? 9.281 -22.922 -14.82 1 98.69 93 ASN A C 1
ATOM 741 O O . ASN A 1 93 ? 10.367 -22.344 -14.758 1 98.69 93 ASN A O 1
ATOM 745 N N . ASP A 1 94 ? 8.695 -23.344 -13.75 1 98.25 94 ASP A N 1
ATOM 746 C CA . ASP A 1 94 ? 9.297 -23.469 -12.422 1 98.25 94 ASP A CA 1
ATOM 747 C C . ASP A 1 94 ? 9.742 -22.094 -11.906 1 98.25 94 ASP A C 1
ATOM 749 O O . ASP A 1 94 ? 10.852 -21.969 -11.375 1 98.25 94 ASP A O 1
ATOM 753 N N . LYS A 1 95 ? 8.922 -21.047 -12.164 1 98.81 95 LYS A N 1
ATOM 754 C CA . LYS A 1 95 ? 9.172 -19.719 -11.648 1 98.81 95 LYS A CA 1
ATOM 755 C C . LYS A 1 95 ? 8.531 -19.516 -10.273 1 98.81 95 LYS A C 1
ATOM 757 O O . LYS A 1 95 ? 7.684 -20.312 -9.867 1 98.81 95 LYS A O 1
ATOM 762 N N . TRP A 1 96 ? 9.023 -18.547 -9.484 1 98.94 96 TRP A N 1
ATOM 763 C CA . TRP A 1 96 ? 8.367 -18.141 -8.25 1 98.94 96 TRP A CA 1
ATOM 764 C C . TRP A 1 96 ? 6.988 -17.547 -8.531 1 98.94 96 TRP A C 1
ATOM 766 O O . TRP A 1 96 ? 6.824 -16.766 -9.469 1 98.94 96 TRP A O 1
ATOM 776 N N . VAL A 1 97 ? 6.035 -17.953 -7.73 1 98.94 97 VAL A N 1
ATOM 777 C CA . VAL A 1 97 ? 4.703 -17.359 -7.766 1 98.94 97 VAL A CA 1
ATOM 778 C C . VAL A 1 97 ? 4.332 -16.859 -6.375 1 98.94 97 VAL A C 1
ATOM 780 O O . VAL A 1 97 ? 4.371 -17.609 -5.398 1 98.94 97 VAL A O 1
ATOM 783 N N . ILE A 1 98 ? 4.027 -15.609 -6.25 1 99 98 ILE A N 1
ATOM 784 C CA . ILE A 1 98 ? 3.555 -14.969 -5.027 1 99 98 ILE A CA 1
ATOM 785 C C . ILE A 1 98 ? 2.109 -14.508 -5.211 1 99 98 ILE A C 1
ATOM 787 O O . ILE A 1 98 ? 1.789 -13.82 -6.184 1 99 98 ILE A O 1
ATOM 791 N N . ALA A 1 99 ? 1.213 -14.906 -4.375 1 98.94 99 ALA A N 1
ATOM 792 C CA . ALA A 1 99 ? -0.203 -14.57 -4.492 1 98.94 99 ALA A CA 1
ATOM 793 C C . ALA A 1 99 ? -0.806 -14.25 -3.129 1 98.94 99 ALA A C 1
ATOM 795 O O . ALA A 1 99 ? -0.364 -14.789 -2.109 1 98.94 99 ALA A O 1
ATOM 796 N N . ILE A 1 100 ? -1.824 -13.445 -3.092 1 98.81 100 ILE A N 1
ATOM 797 C CA . ILE A 1 100 ? -2.369 -13.023 -1.805 1 98.81 100 ILE A CA 1
ATOM 798 C C . ILE A 1 100 ? -3.893 -12.953 -1.889 1 98.81 100 ILE A C 1
ATOM 800 O O . ILE A 1 100 ? -4.453 -12.742 -2.969 1 98.81 100 ILE A O 1
ATOM 804 N N . CYS A 1 101 ? -4.551 -13.055 -0.676 1 97.81 101 CYS A N 1
ATOM 805 C CA . CYS A 1 101 ? -5.984 -12.859 -0.51 1 97.81 101 CYS A CA 1
ATOM 806 C C . CYS A 1 101 ? -6.77 -13.898 -1.298 1 97.81 101 CYS A C 1
ATOM 808 O O . CYS A 1 101 ? -6.605 -15.102 -1.082 1 97.81 101 CYS A O 1
ATOM 810 N N . ASP A 1 102 ? -7.586 -13.523 -2.223 1 96.94 102 ASP A N 1
ATOM 811 C CA . ASP A 1 102 ? -8.438 -14.453 -2.955 1 96.94 102 ASP A CA 1
ATOM 812 C C . ASP A 1 102 ? -7.711 -15.023 -4.172 1 96.94 102 ASP A C 1
ATOM 814 O O . ASP A 1 102 ? -8.195 -15.961 -4.809 1 96.94 102 ASP A O 1
ATOM 818 N N . ALA A 1 103 ? -6.574 -14.492 -4.52 1 98.5 103 ALA A N 1
ATOM 819 C CA . ALA A 1 103 ? -5.836 -14.93 -5.703 1 98.5 103 ALA A CA 1
ATOM 820 C C . ALA A 1 103 ? -5.422 -16.391 -5.582 1 98.5 103 ALA A C 1
ATOM 822 O O . ALA A 1 103 ? -5.59 -17.172 -6.523 1 98.5 103 ALA A O 1
ATOM 823 N N . PRO A 1 104 ? -4.898 -16.844 -4.418 1 98.31 104 PRO A N 1
ATOM 824 C CA . PRO A 1 104 ? -4.578 -18.281 -4.309 1 98.31 104 PRO A CA 1
ATOM 825 C C . PRO A 1 104 ? -5.797 -19.172 -4.531 1 98.31 104 PRO A C 1
ATOM 827 O O . PRO A 1 104 ? -5.668 -20.266 -5.074 1 98.31 104 PRO A O 1
ATOM 830 N N . ASN A 1 105 ? -6.973 -18.734 -4.047 1 97 105 ASN A N 1
ATOM 831 C CA . ASN A 1 105 ? -8.18 -19.516 -4.301 1 97 105 ASN A CA 1
ATOM 832 C C . ASN A 1 105 ? -8.469 -19.641 -5.797 1 97 105 ASN A C 1
ATOM 834 O O . ASN A 1 105 ? -8.875 -20.703 -6.27 1 97 105 ASN A O 1
ATOM 838 N N . ALA A 1 106 ? -8.289 -18.531 -6.508 1 97.56 106 ALA A N 1
ATOM 839 C CA . ALA A 1 106 ? -8.492 -18.562 -7.957 1 97.56 106 ALA A CA 1
ATOM 840 C C . ALA A 1 106 ? -7.559 -19.578 -8.617 1 97.56 106 ALA A C 1
ATOM 842 O O . ALA A 1 106 ? -7.965 -20.297 -9.531 1 97.56 106 ALA A O 1
ATOM 843 N N . LEU A 1 107 ? -6.305 -19.625 -8.164 1 98.44 107 LEU A N 1
ATOM 844 C CA . LEU A 1 107 ? -5.348 -20.594 -8.688 1 98.44 107 LEU A CA 1
ATOM 845 C C . LEU A 1 107 ? -5.805 -22.016 -8.383 1 98.44 107 LEU A C 1
ATOM 847 O O . LEU A 1 107 ? -5.734 -22.891 -9.25 1 98.44 107 LEU A O 1
ATOM 851 N N . ALA A 1 108 ? -6.234 -22.234 -7.152 1 97.31 108 ALA A N 1
ATOM 852 C CA . ALA A 1 108 ? -6.711 -23.562 -6.742 1 97.31 108 ALA A CA 1
ATOM 853 C C . ALA A 1 108 ? -7.906 -24 -7.582 1 97.31 108 ALA A C 1
ATOM 855 O O . ALA A 1 108 ? -7.98 -25.156 -8.016 1 97.31 108 ALA A O 1
ATOM 856 N N . ASP A 1 109 ? -8.844 -23.094 -7.832 1 96.12 109 ASP A N 1
ATOM 857 C CA . ASP A 1 109 ? -10.047 -23.375 -8.617 1 96.12 109 ASP A CA 1
ATOM 858 C C . ASP A 1 109 ? -9.68 -23.859 -10.023 1 96.12 109 ASP A C 1
ATOM 860 O O . ASP A 1 109 ? -10.461 -24.562 -10.664 1 96.12 109 ASP A O 1
ATOM 864 N N . HIS A 1 110 ? -8.523 -23.516 -10.5 1 98 110 HIS A N 1
ATOM 865 C CA . HIS A 1 110 ? -8.102 -23.875 -11.852 1 98 110 HIS A CA 1
ATOM 866 C C . HIS A 1 110 ? -7.031 -24.969 -11.82 1 98 110 HIS A C 1
ATOM 868 O O . HIS A 1 110 ? -6.324 -25.172 -12.812 1 98 110 HIS A O 1
ATOM 874 N N . ASN A 1 111 ? -6.832 -25.562 -10.633 1 97.56 111 ASN A N 1
ATOM 875 C CA . ASN A 1 111 ? -5.922 -26.688 -10.445 1 97.56 111 ASN A CA 1
ATOM 876 C C . ASN A 1 111 ? -4.473 -26.281 -10.719 1 97.56 111 ASN A C 1
ATOM 878 O O . ASN A 1 111 ? -3.725 -27.047 -11.336 1 97.56 111 ASN A O 1
ATOM 882 N N . LEU A 1 112 ? -4.141 -25.047 -10.32 1 98.44 112 LEU A N 1
ATOM 883 C CA . LEU A 1 112 ? -2.785 -24.562 -10.555 1 98.44 112 LEU A CA 1
ATOM 884 C C . LEU A 1 112 ? -1.93 -24.703 -9.305 1 98.44 112 LEU A C 1
ATOM 886 O O . LEU A 1 112 ? -0.733 -24.406 -9.32 1 98.44 112 LEU A O 1
ATOM 890 N N . ILE A 1 113 ? -2.514 -25.109 -8.195 1 98.06 113 ILE A N 1
ATOM 891 C CA . ILE A 1 113 ? -1.761 -25.469 -7 1 98.06 113 ILE A CA 1
ATOM 892 C C . ILE A 1 113 ? -1.506 -26.984 -6.988 1 98.06 113 ILE A C 1
ATOM 894 O O . ILE A 1 113 ? -2.447 -27.766 -7 1 98.06 113 ILE A O 1
ATOM 898 N N . LYS A 1 114 ? -0.256 -27.344 -6.977 1 96.5 114 LYS A N 1
ATOM 899 C CA . LYS A 1 114 ? 0.127 -28.75 -7.094 1 96.5 114 LYS A CA 1
ATOM 900 C C . LYS A 1 114 ? -0.344 -29.547 -5.883 1 96.5 114 LYS A C 1
ATOM 902 O O . LYS A 1 114 ? -0.539 -28.984 -4.801 1 96.5 114 LYS A O 1
ATOM 907 N N . GLU A 1 115 ? -0.43 -30.859 -6.055 1 94.88 115 GLU A N 1
ATOM 908 C CA . GLU A 1 115 ? -0.977 -31.75 -5.035 1 94.88 115 GLU A CA 1
ATOM 909 C C . GLU A 1 115 ? -0.09 -31.766 -3.795 1 94.88 115 GLU A C 1
ATOM 911 O O . GLU A 1 115 ? -0.58 -31.969 -2.68 1 94.88 115 GLU A O 1
ATOM 916 N N . ASP A 1 116 ? 1.147 -31.547 -3.951 1 95.81 116 ASP A N 1
ATOM 917 C CA . ASP A 1 116 ? 2.078 -31.609 -2.83 1 95.81 116 ASP A CA 1
ATOM 918 C C . ASP A 1 116 ? 2.281 -30.234 -2.201 1 95.81 116 ASP A C 1
ATOM 920 O O . ASP A 1 116 ? 3.17 -30.062 -1.366 1 95.81 116 ASP A O 1
ATOM 924 N N . GLN A 1 117 ? 1.441 -29.328 -2.586 1 97.75 117 GLN A N 1
ATOM 925 C CA . GLN A 1 117 ? 1.572 -27.969 -2.08 1 97.75 117 GLN A CA 1
ATOM 926 C C . GLN A 1 117 ? 0.418 -27.609 -1.146 1 97.75 117 GLN A C 1
ATOM 928 O O . GLN A 1 117 ? -0.657 -28.203 -1.227 1 97.75 117 GLN A O 1
ATOM 933 N N . LYS A 1 118 ? 0.739 -26.672 -0.245 1 97.88 118 LYS A N 1
ATOM 934 C CA . LYS A 1 118 ? -0.266 -26 0.571 1 97.88 118 LYS A CA 1
ATOM 935 C C . LYS A 1 118 ? -0.237 -24.484 0.344 1 97.88 118 LYS A C 1
ATOM 937 O O . LYS A 1 118 ? 0.741 -23.953 -0.181 1 97.88 118 LYS A O 1
ATOM 942 N N . TYR A 1 119 ? -1.385 -23.906 0.658 1 97.81 119 TYR A N 1
ATOM 943 C CA . TYR A 1 119 ? -1.441 -22.453 0.489 1 97.81 119 TYR A CA 1
ATOM 944 C C . TYR A 1 119 ? -2.34 -21.812 1.542 1 97.81 119 TYR A C 1
ATOM 946 O O . TYR A 1 119 ? -3.17 -22.5 2.152 1 97.81 119 TYR A O 1
ATOM 954 N N . ILE A 1 120 ? -2.141 -20.562 1.847 1 96.94 120 ILE A N 1
ATOM 955 C CA . ILE A 1 120 ? -3.023 -19.766 2.691 1 96.94 120 ILE A CA 1
ATOM 956 C C . ILE A 1 120 ? -3.727 -18.703 1.85 1 96.94 120 ILE A C 1
ATOM 958 O O . ILE A 1 120 ? -3.176 -18.219 0.856 1 96.94 120 ILE A O 1
ATOM 962 N N . SER A 1 121 ? -4.984 -18.375 2.121 1 96.56 121 SER A N 1
ATOM 963 C CA . SER A 1 121 ? -5.812 -17.438 1.353 1 96.56 121 SER A CA 1
ATOM 964 C C . SER A 1 121 ? -6.902 -16.828 2.221 1 96.56 121 SER A C 1
ATOM 966 O O . SER A 1 121 ? -7.098 -17.234 3.367 1 96.56 121 SER A O 1
ATOM 968 N N . TRP A 1 122 ? -7.508 -15.875 1.584 1 93.88 122 TRP A N 1
ATOM 969 C CA . TRP A 1 122 ? -8.727 -15.328 2.176 1 93.88 122 TRP A CA 1
ATOM 970 C C . TRP A 1 122 ? -9.797 -16.406 2.322 1 93.88 122 TRP A C 1
ATOM 972 O O . TRP A 1 122 ? -9.961 -17.25 1.438 1 93.88 122 TRP A O 1
ATOM 982 N N . SER A 1 123 ? -10.445 -16.438 3.479 1 84.06 123 SER A N 1
ATOM 983 C CA . SER A 1 123 ? -11.531 -17.391 3.662 1 84.06 123 SER A CA 1
ATOM 984 C C . SER A 1 123 ? -12.617 -16.828 4.574 1 84.06 123 SER A C 1
ATOM 986 O O . SER A 1 123 ? -12.32 -16.328 5.66 1 84.06 123 SER A O 1
ATOM 988 N N . SER A 1 124 ? -13.797 -16.859 3.967 1 71.81 124 SER A N 1
ATOM 989 C CA . SER A 1 124 ? -14.945 -16.578 4.824 1 71.81 124 SER A CA 1
ATOM 990 C C . SER A 1 124 ? -15.266 -17.766 5.727 1 71.81 124 SER A C 1
ATOM 992 O O . SER A 1 124 ? -16.234 -17.719 6.5 1 71.81 124 SER A O 1
ATOM 994 N N . GLY A 1 125 ? -14.438 -18.672 5.633 1 69.88 125 GLY A N 1
ATOM 995 C CA . GLY A 1 125 ? -14.688 -19.891 6.387 1 69.88 125 GLY A CA 1
ATOM 996 C C . GLY A 1 125 ? -15.32 -21 5.551 1 69.88 125 GLY A C 1
ATOM 997 O O . GLY A 1 125 ? -15.289 -22.172 5.934 1 69.88 125 GLY A O 1
ATOM 998 N N . ASP A 1 126 ? -15.891 -20.703 4.371 1 73.69 126 ASP A N 1
ATOM 999 C CA . ASP A 1 126 ? -16.609 -21.688 3.582 1 73.69 126 ASP A CA 1
ATOM 1000 C C . ASP A 1 126 ? -15.703 -22.328 2.541 1 73.69 126 ASP A C 1
ATOM 1002 O O . ASP A 1 126 ? -16.109 -23.281 1.87 1 73.69 126 ASP A O 1
ATOM 1006 N N . ILE A 1 127 ? -14.547 -21.844 2.48 1 78.12 127 ILE A N 1
ATOM 1007 C CA . ILE A 1 127 ? -13.648 -22.422 1.491 1 78.12 127 ILE A CA 1
ATOM 1008 C C . ILE A 1 127 ? -13.086 -23.734 2.018 1 78.12 127 ILE A C 1
ATOM 1010 O O . ILE A 1 127 ? -12.477 -23.781 3.09 1 78.12 127 ILE A O 1
ATOM 1014 N N . THR A 1 128 ? -13.219 -24.844 1.236 1 82.38 128 THR A N 1
ATOM 1015 C CA . THR A 1 128 ? -12.984 -26.172 1.772 1 82.38 128 THR A CA 1
ATOM 1016 C C . THR A 1 128 ? -11.859 -26.875 1.016 1 82.38 128 THR A C 1
ATOM 1018 O O . THR A 1 128 ? -11.609 -28.062 1.229 1 82.38 128 THR A O 1
ATOM 1021 N N . ASP A 1 129 ? -11.148 -26.203 0.241 1 91.69 129 ASP A N 1
ATOM 1022 C CA . ASP A 1 129 ? -10.039 -26.844 -0.457 1 91.69 129 ASP A CA 1
ATOM 1023 C C . ASP A 1 129 ? -9.07 -27.5 0.53 1 91.69 129 ASP A C 1
ATOM 1025 O O . ASP A 1 129 ? -8.625 -26.859 1.486 1 91.69 129 ASP A O 1
ATOM 1029 N N . SER A 1 130 ? -8.742 -28.781 0.284 1 93.69 130 SER A N 1
ATOM 1030 C CA . SER A 1 130 ? -7.934 -29.547 1.225 1 93.69 130 SER A CA 1
ATOM 1031 C C . SER A 1 130 ? -6.512 -29 1.306 1 93.69 130 SER A C 1
ATOM 1033 O O . SER A 1 130 ? -5.816 -29.219 2.303 1 93.69 130 SER A O 1
ATOM 1035 N N . LYS A 1 131 ? -6.016 -28.375 0.298 1 96.62 131 LYS A N 1
ATOM 1036 C CA . LYS A 1 131 ? -4.652 -27.844 0.269 1 96.62 131 LYS A CA 1
ATOM 1037 C C . LYS A 1 131 ? -4.559 -26.516 0.999 1 96.62 131 LYS A C 1
ATOM 1039 O O . LYS A 1 131 ? -3.461 -26.047 1.3 1 96.62 131 LYS A O 1
ATOM 1044 N N . ARG A 1 132 ? -5.727 -25.969 1.297 1 96.31 132 ARG A N 1
ATOM 1045 C CA . ARG A 1 132 ? -5.719 -24.672 1.979 1 96.31 132 ARG A CA 1
ATOM 1046 C C . ARG A 1 132 ? -5.426 -24.844 3.465 1 96.31 132 ARG A C 1
ATOM 1048 O O . ARG A 1 132 ? -6.051 -25.656 4.141 1 96.31 132 ARG A O 1
ATOM 1055 N N . ILE A 1 133 ? -4.574 -24.062 3.92 1 95.44 133 ILE A N 1
ATOM 1056 C CA . ILE A 1 133 ? -4.309 -24 5.352 1 95.44 133 ILE A CA 1
ATOM 1057 C C . ILE A 1 133 ? -5.492 -23.359 6.074 1 95.44 133 ILE A C 1
ATOM 1059 O O . ILE A 1 133 ? -5.93 -22.281 5.711 1 95.44 133 ILE A O 1
ATOM 1063 N N . LYS A 1 134 ? -5.953 -24 7.109 1 91 134 LYS A N 1
ATOM 1064 C CA . LYS A 1 134 ? -7.176 -23.578 7.773 1 91 134 LYS A CA 1
ATOM 1065 C C . LYS A 1 134 ? -6.863 -22.75 9.016 1 91 134 LYS A C 1
ATOM 1067 O O . LYS A 1 134 ? -7.727 -22.016 9.523 1 91 134 LYS A O 1
ATOM 1072 N N . ASP A 1 135 ? -5.648 -22.781 9.461 1 88.75 135 ASP A N 1
ATOM 1073 C CA . ASP A 1 135 ? -5.23 -22.031 10.633 1 88.75 135 ASP A CA 1
ATOM 1074 C C . ASP A 1 135 ? -5.188 -20.531 10.336 1 88.75 135 ASP A C 1
ATOM 1076 O O . ASP A 1 135 ? -4.258 -20.047 9.688 1 88.75 135 ASP A O 1
ATOM 1080 N N . PHE A 1 136 ? -6.051 -19.828 10.922 1 83.94 136 PHE A N 1
ATOM 1081 C CA . PHE A 1 136 ? -6.191 -18.406 10.656 1 83.94 136 PHE A CA 1
ATOM 1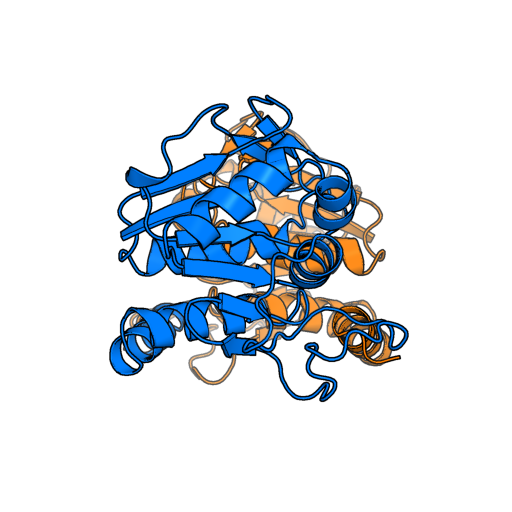082 C C . PHE A 1 136 ? -5.055 -17.609 11.297 1 83.94 136 PHE A C 1
ATOM 1084 O O . PHE A 1 136 ? -4.867 -16.438 11 1 83.94 136 PHE A O 1
ATOM 1091 N N . ASN A 1 137 ? -4.258 -18.25 12.062 1 89.31 137 ASN A N 1
ATOM 1092 C CA . ASN A 1 137 ? -3.098 -17.578 12.641 1 89.31 137 ASN A CA 1
ATOM 1093 C C . ASN A 1 137 ? -1.906 -17.594 11.695 1 89.31 137 ASN A C 1
ATOM 1095 O O . ASN A 1 137 ? -0.928 -16.875 11.906 1 89.31 137 ASN A O 1
ATOM 1099 N N . THR A 1 138 ? -2.055 -18.344 10.68 1 93.88 138 THR A N 1
ATOM 1100 C CA . THR A 1 138 ? -1.034 -18.344 9.633 1 93.88 138 THR A CA 1
ATOM 1101 C C . THR A 1 138 ? -1.279 -17.219 8.641 1 93.88 138 THR A C 1
ATOM 1103 O O . THR A 1 138 ? -2.311 -17.188 7.965 1 93.88 138 THR A O 1
ATOM 1106 N N . HIS A 1 139 ? -0.316 -16.328 8.523 1 96.44 139 HIS A N 1
ATOM 1107 C CA . HIS A 1 139 ? -0.505 -15.125 7.707 1 96.44 139 HIS A CA 1
ATOM 1108 C C . HIS A 1 139 ? 0.11 -15.297 6.324 1 96.44 139 HIS A C 1
ATOM 1110 O O . HIS A 1 139 ? -0.42 -14.781 5.336 1 96.44 139 HIS A O 1
ATOM 1116 N N . VAL A 1 140 ? 1.228 -15.914 6.273 1 98.69 140 VAL A N 1
ATOM 1117 C CA . VAL A 1 140 ? 1.966 -16.172 5.043 1 98.69 140 VAL A CA 1
ATOM 1118 C C . VAL A 1 140 ? 2.488 -17.609 5.039 1 98.69 140 VAL A C 1
ATOM 1120 O O . VAL A 1 140 ? 2.701 -18.203 6.102 1 98.69 140 VAL A O 1
ATOM 1123 N N . TYR A 1 141 ? 2.623 -18.156 3.865 1 98.69 141 TYR A N 1
ATOM 1124 C CA . TYR A 1 141 ? 3.08 -19.547 3.781 1 98.69 141 TYR A CA 1
ATOM 1125 C C . TYR A 1 141 ? 3.789 -19.797 2.457 1 98.69 141 TYR A C 1
ATOM 1127 O O . TYR A 1 141 ? 3.367 -19.297 1.412 1 98.69 141 TYR A O 1
ATOM 1135 N N . ARG A 1 142 ? 4.859 -20.594 2.498 1 98.81 142 ARG A N 1
ATOM 1136 C CA . ARG A 1 142 ? 5.586 -21.016 1.306 1 98.81 142 ARG A CA 1
ATOM 1137 C C . ARG A 1 142 ? 5.473 -22.531 1.1 1 98.81 142 ARG A C 1
ATOM 1139 O O . ARG A 1 142 ? 5.668 -23.297 2.037 1 98.81 142 ARG A O 1
ATOM 1146 N N . SER A 1 143 ? 5.117 -22.891 0.004 1 98.69 143 SER A N 1
ATOM 1147 C CA . SER A 1 143 ? 5.211 -24.266 -0.47 1 98.69 143 SER A CA 1
ATOM 1148 C C . SER A 1 143 ? 5.996 -24.359 -1.774 1 98.69 143 SER A C 1
ATOM 1150 O O . SER A 1 143 ? 5.469 -24.047 -2.844 1 98.69 143 SER A O 1
ATOM 1152 N N . ASN A 1 144 ? 7.242 -24.922 -1.721 1 97.81 144 ASN A N 1
ATOM 1153 C CA . ASN A 1 144 ? 8.148 -24.891 -2.863 1 97.81 144 ASN A CA 1
ATOM 1154 C C . ASN A 1 144 ? 8.312 -23.469 -3.412 1 97.81 144 ASN A C 1
ATOM 1156 O O . ASN A 1 144 ? 8.68 -22.562 -2.676 1 97.81 144 ASN A O 1
ATOM 1160 N N . LYS A 1 145 ? 7.898 -23.203 -4.684 1 98.5 145 LYS A N 1
ATOM 1161 C CA . LYS A 1 145 ? 8.094 -21.891 -5.277 1 98.5 145 LYS A CA 1
ATOM 1162 C C . LYS A 1 145 ? 6.801 -21.078 -5.273 1 98.5 145 LYS A C 1
ATOM 1164 O O . LYS A 1 145 ? 6.645 -20.141 -6.059 1 98.5 145 LYS A O 1
ATOM 1169 N N . LEU A 1 146 ? 5.879 -21.453 -4.41 1 98.88 146 LEU A N 1
ATOM 1170 C CA . LEU A 1 146 ? 4.633 -20.734 -4.188 1 98.88 146 LEU A CA 1
ATOM 1171 C C . LEU A 1 146 ? 4.625 -20.078 -2.814 1 98.88 146 LEU A C 1
ATOM 1173 O O . LEU A 1 146 ? 4.754 -20.75 -1.793 1 98.88 146 LEU A O 1
ATOM 1177 N N . ILE A 1 147 ? 4.496 -18.766 -2.777 1 98.94 147 ILE A N 1
ATOM 1178 C CA . ILE A 1 147 ? 4.359 -18 -1.542 1 98.94 147 ILE A CA 1
ATOM 1179 C C . ILE A 1 147 ? 3.006 -17.297 -1.515 1 98.94 147 ILE A C 1
ATOM 1181 O O . ILE A 1 147 ? 2.645 -16.594 -2.461 1 98.94 147 ILE A O 1
ATOM 1185 N N . THR A 1 148 ? 2.227 -17.547 -0.446 1 98.81 148 THR A N 1
ATOM 1186 C CA . THR A 1 148 ? 0.871 -17 -0.419 1 98.81 148 THR A CA 1
ATOM 1187 C C . THR A 1 148 ? 0.626 -16.219 0.867 1 98.81 148 THR A C 1
ATOM 1189 O O . THR A 1 148 ? 1.244 -16.5 1.896 1 98.81 148 THR A O 1
ATOM 1192 N N . GLY A 1 149 ? -0.172 -15.195 0.786 1 98.62 149 GLY A N 1
ATOM 1193 C CA . GLY A 1 149 ? -0.632 -14.406 1.917 1 98.62 149 GLY A CA 1
ATOM 1194 C C . GLY A 1 149 ? -2.139 -14.438 2.094 1 98.62 149 GLY A C 1
ATOM 1195 O O . GLY A 1 149 ? -2.883 -14.492 1.113 1 98.62 149 GLY A O 1
ATOM 1196 N N . ARG A 1 150 ? -2.615 -14.25 3.223 1 97.19 150 ARG A N 1
ATOM 1197 C CA . ARG A 1 150 ? -3.986 -14.594 3.584 1 97.19 150 ARG A CA 1
ATOM 1198 C C . ARG A 1 150 ? -4.949 -13.469 3.195 1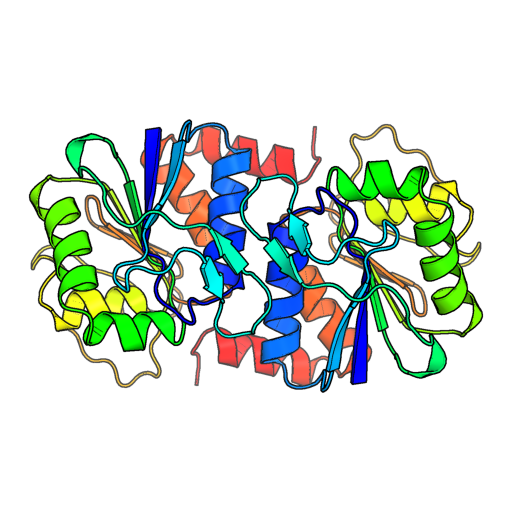 97.19 150 ARG A C 1
ATOM 1200 O O . ARG A 1 150 ? -6.074 -13.734 2.764 1 97.19 150 ARG A O 1
ATOM 1207 N N . CYS A 1 151 ? -4.543 -12.211 3.42 1 97.12 151 CYS A N 1
ATOM 1208 C CA . CYS A 1 151 ? -5.484 -11.102 3.373 1 97.12 151 CYS A CA 1
ATOM 1209 C C . CYS A 1 151 ? -4.758 -9.773 3.182 1 97.12 151 CYS A C 1
ATOM 1211 O O . CYS A 1 151 ? -3.527 -9.727 3.221 1 97.12 151 CYS A O 1
ATOM 1213 N N . PRO A 1 152 ? -5.508 -8.703 2.986 1 98.06 152 PRO A N 1
ATOM 1214 C CA . PRO A 1 152 ? -4.848 -7.434 2.668 1 98.06 152 PRO A CA 1
ATOM 1215 C C . PRO A 1 152 ? -3.949 -6.938 3.799 1 98.06 152 PRO A C 1
ATOM 1217 O O . PRO A 1 152 ? -2.9 -6.344 3.541 1 98.06 152 PRO A O 1
ATOM 1220 N N . VAL A 1 153 ? -4.273 -7.242 5.051 1 97.38 153 VAL A N 1
ATOM 1221 C CA . VAL A 1 153 ? -3.584 -6.637 6.188 1 97.38 153 VAL A CA 1
ATOM 1222 C C . VAL A 1 153 ? -2.223 -7.301 6.379 1 97.38 153 VAL A C 1
ATOM 1224 O O . VAL A 1 153 ? -1.381 -6.801 7.129 1 97.38 153 VAL A O 1
ATOM 1227 N N . VAL A 1 154 ? -1.931 -8.375 5.648 1 98.19 154 VAL A N 1
ATOM 1228 C CA . VAL A 1 154 ? -0.655 -9.055 5.82 1 98.19 154 VAL A CA 1
ATOM 1229 C C . VAL A 1 154 ? 0.248 -8.781 4.621 1 98.19 154 VAL A C 1
ATOM 1231 O O . VAL A 1 154 ? 1.243 -9.477 4.41 1 98.19 154 VAL A O 1
ATOM 1234 N N . THR A 1 155 ? -0.111 -7.773 3.812 1 98.88 155 THR A N 1
ATOM 1235 C CA . THR A 1 155 ? 0.604 -7.492 2.572 1 98.88 155 THR A CA 1
ATOM 1236 C C . THR A 1 155 ? 2.08 -7.219 2.848 1 98.88 155 THR A C 1
ATOM 1238 O O . THR A 1 155 ? 2.953 -7.746 2.156 1 98.88 155 THR A O 1
ATOM 1241 N N . LEU A 1 156 ? 2.391 -6.418 3.865 1 98.81 156 LEU A N 1
ATOM 1242 C CA . LEU A 1 156 ? 3.791 -6.137 4.164 1 98.81 156 LEU A CA 1
ATOM 1243 C C . LEU A 1 156 ? 4.488 -7.375 4.711 1 98.81 156 LEU A C 1
ATOM 1245 O O . LEU A 1 156 ? 5.664 -7.613 4.414 1 98.81 156 LEU A O 1
ATOM 1249 N N . ASP A 1 157 ? 3.756 -8.156 5.512 1 98.69 157 ASP A N 1
ATOM 1250 C CA . ASP A 1 157 ? 4.309 -9.438 5.961 1 98.69 157 ASP A CA 1
ATOM 1251 C C . ASP A 1 157 ? 4.68 -10.32 4.773 1 98.69 157 ASP A C 1
ATOM 1253 O O . ASP A 1 157 ? 5.742 -10.945 4.766 1 98.69 157 ASP A O 1
ATOM 1257 N N . LEU A 1 158 ? 3.816 -10.367 3.83 1 98.94 158 LEU A N 1
ATOM 1258 C CA . LEU A 1 158 ? 4.066 -11.172 2.643 1 98.94 158 LEU A CA 1
ATOM 1259 C C . LEU A 1 158 ? 5.297 -10.672 1.893 1 98.94 158 LEU A C 1
ATOM 1261 O O . LEU A 1 158 ? 6.113 -11.469 1.423 1 98.94 158 LEU A O 1
ATOM 1265 N N . ALA A 1 159 ? 5.391 -9.359 1.741 1 98.94 159 ALA A N 1
ATOM 1266 C CA . ALA A 1 159 ? 6.531 -8.781 1.034 1 98.94 159 ALA A CA 1
ATOM 1267 C C . ALA A 1 159 ? 7.848 -9.164 1.699 1 98.94 159 ALA A C 1
ATOM 1269 O O . ALA A 1 159 ? 8.75 -9.688 1.042 1 98.94 159 ALA A O 1
ATOM 1270 N N . PHE A 1 160 ? 7.926 -8.977 3.006 1 98.88 160 PHE A N 1
ATOM 1271 C CA . PHE A 1 160 ? 9.172 -9.242 3.717 1 98.88 160 PHE A CA 1
ATOM 1272 C C . PHE A 1 160 ? 9.445 -10.734 3.795 1 98.88 160 PHE A C 1
ATOM 1274 O O . PHE A 1 160 ? 10.602 -11.164 3.73 1 98.88 160 PHE A O 1
ATOM 1281 N N . TYR A 1 161 ? 8.43 -11.523 3.961 1 98.94 161 TYR A N 1
ATOM 1282 C CA . TYR A 1 161 ? 8.594 -12.969 3.973 1 98.94 161 TYR A CA 1
ATOM 1283 C C . TYR A 1 161 ? 9.117 -13.469 2.631 1 98.94 161 TYR A C 1
ATOM 1285 O O . TYR A 1 161 ? 9.977 -14.352 2.582 1 98.94 161 TYR A O 1
ATOM 1293 N N . SER A 1 162 ? 8.586 -12.922 1.531 1 98.94 162 SER A N 1
ATOM 1294 C CA . SER A 1 162 ? 9.07 -13.289 0.204 1 98.94 162 SER A CA 1
ATOM 1295 C C . SER A 1 162 ? 10.547 -12.953 0.04 1 98.94 162 SER A C 1
ATOM 1297 O O . SER A 1 162 ? 11.32 -13.75 -0.493 1 98.94 162 SER A O 1
ATOM 1299 N N . LEU A 1 163 ? 10.922 -11.789 0.506 1 98.94 163 LEU A N 1
ATOM 1300 C CA . LEU A 1 163 ? 12.328 -11.383 0.44 1 98.94 163 LEU A CA 1
ATOM 1301 C C . LEU A 1 163 ? 13.195 -12.312 1.283 1 98.94 163 LEU A C 1
ATOM 1303 O O . LEU A 1 163 ? 14.32 -12.641 0.892 1 98.94 163 LEU A O 1
ATOM 1307 N N . GLU A 1 164 ? 12.711 -12.664 2.477 1 98.88 164 GLU A N 1
ATOM 1308 C CA . GLU A 1 164 ? 13.43 -13.609 3.334 1 98.88 164 GLU A CA 1
ATOM 1309 C C . GLU A 1 164 ? 13.641 -14.945 2.627 1 98.88 164 GLU A C 1
ATOM 1311 O O . GLU A 1 164 ? 14.75 -15.484 2.645 1 98.88 164 GLU A O 1
ATOM 1316 N N . VAL A 1 165 ? 12.633 -15.461 2.006 1 98.88 165 VAL A N 1
ATOM 1317 C CA . VAL A 1 165 ? 12.656 -16.781 1.364 1 98.88 165 VAL A CA 1
ATOM 1318 C C . VAL A 1 165 ? 13.609 -16.75 0.172 1 98.88 165 VAL A C 1
ATOM 1320 O O . VAL A 1 165 ? 14.383 -17.688 -0.03 1 98.88 165 VAL A O 1
ATOM 1323 N N . ILE A 1 166 ? 13.539 -15.641 -0.619 1 98.88 166 ILE A N 1
ATOM 1324 C CA . ILE A 1 166 ? 14.234 -15.609 -1.902 1 98.88 166 ILE A CA 1
ATOM 1325 C C . ILE A 1 166 ? 15.664 -15.102 -1.704 1 98.88 166 ILE A C 1
ATOM 1327 O O . ILE A 1 166 ? 16.594 -15.57 -2.371 1 98.88 166 ILE A O 1
ATOM 1331 N N . PHE A 1 167 ? 15.883 -14.219 -0.727 1 98.75 167 PHE A N 1
ATOM 1332 C CA . PHE A 1 167 ? 17.172 -13.547 -0.675 1 98.75 167 PHE A CA 1
ATOM 1333 C C . PHE A 1 167 ? 17.828 -13.742 0.686 1 98.75 167 PHE A C 1
ATOM 1335 O O . PHE A 1 167 ? 18.984 -13.352 0.889 1 98.75 167 PHE A O 1
ATOM 1342 N N . GLY A 1 168 ? 17.125 -14.25 1.654 1 98.75 168 GLY A N 1
ATOM 1343 C CA . GLY A 1 168 ? 17.703 -14.555 2.955 1 98.75 168 GLY A CA 1
ATOM 1344 C C . GLY A 1 168 ? 17.141 -13.703 4.074 1 98.75 168 GLY A C 1
ATOM 1345 O O . GLY A 1 168 ? 16.828 -12.523 3.867 1 98.75 168 GLY A O 1
ATOM 1346 N N . LYS A 1 169 ? 17.125 -14.305 5.23 1 98.56 169 LYS A N 1
ATOM 1347 C CA . LYS A 1 169 ? 16.547 -13.664 6.402 1 98.56 169 LYS A CA 1
ATOM 1348 C C . LYS A 1 169 ? 17.312 -12.406 6.789 1 98.56 169 LYS A C 1
ATOM 1350 O O . LYS A 1 169 ? 16.719 -11.383 7.125 1 98.56 169 LYS A O 1
ATOM 1355 N N . ASP A 1 170 ? 18.625 -12.453 6.742 1 98.56 170 ASP A N 1
ATOM 1356 C CA . ASP A 1 170 ? 19.453 -11.305 7.102 1 98.56 170 ASP A CA 1
ATOM 1357 C C . ASP A 1 170 ? 19.156 -10.109 6.191 1 98.56 170 ASP A C 1
ATOM 1359 O O . ASP A 1 170 ? 19.062 -8.969 6.66 1 98.56 170 ASP A O 1
ATOM 1363 N N . PHE A 1 171 ? 19 -10.422 4.898 1 98.75 171 PHE A N 1
ATOM 1364 C CA . PHE A 1 171 ? 18.703 -9.352 3.953 1 98.75 171 PHE A CA 1
ATOM 1365 C C . PHE A 1 171 ? 17.344 -8.719 4.266 1 98.75 171 PHE A C 1
ATOM 1367 O O . PHE A 1 171 ? 17.25 -7.492 4.371 1 98.75 171 PHE A O 1
ATOM 1374 N N . SER A 1 172 ? 16.328 -9.555 4.402 1 98.75 172 SER A N 1
ATOM 1375 C CA . SER A 1 172 ? 14.984 -9.07 4.656 1 98.75 172 SER A CA 1
ATOM 1376 C C . SER A 1 172 ? 14.914 -8.266 5.949 1 98.75 172 SER A C 1
ATOM 1378 O O . SER A 1 172 ? 14.367 -7.168 5.977 1 98.75 172 SER A O 1
ATOM 1380 N N . ASP A 1 173 ? 15.492 -8.766 7.027 1 98.06 173 ASP A N 1
ATOM 1381 C CA . ASP A 1 173 ? 15.523 -8.07 8.312 1 98.06 173 ASP A CA 1
ATOM 1382 C C . ASP A 1 173 ? 16.266 -6.734 8.195 1 98.06 173 ASP A C 1
ATOM 1384 O O . ASP A 1 173 ? 15.828 -5.73 8.766 1 98.06 173 ASP A O 1
ATOM 1388 N N . GLY A 1 174 ? 17.344 -6.758 7.484 1 97.94 174 GLY A N 1
ATOM 1389 C CA . GLY A 1 174 ? 18.109 -5.535 7.277 1 97.94 174 GLY A CA 1
ATOM 1390 C C . GLY A 1 174 ? 17.328 -4.453 6.562 1 97.94 174 GLY A C 1
ATOM 1391 O O . GLY A 1 174 ? 17.391 -3.281 6.938 1 97.94 174 GLY A O 1
ATOM 1392 N N . LEU A 1 175 ? 16.594 -4.836 5.543 1 98.19 175 LEU A N 1
ATOM 1393 C CA . LEU A 1 175 ? 15.758 -3.881 4.82 1 98.19 175 LEU A CA 1
ATOM 1394 C C . LEU A 1 175 ? 14.695 -3.287 5.734 1 98.19 175 LEU A C 1
ATOM 1396 O O . LEU A 1 175 ? 14.445 -2.078 5.703 1 98.19 175 LEU A O 1
ATOM 1400 N N . LYS A 1 176 ? 14.07 -4.156 6.492 1 96.31 176 LYS A N 1
ATOM 1401 C CA . LYS A 1 176 ? 13.031 -3.697 7.41 1 96.31 176 LYS A CA 1
ATOM 1402 C C . LYS A 1 176 ? 13.586 -2.662 8.383 1 96.31 176 LYS A C 1
ATOM 1404 O O . LYS A 1 176 ? 12.953 -1.629 8.625 1 96.31 176 LYS A O 1
ATOM 1409 N N . ILE A 1 177 ? 14.703 -2.916 8.945 1 94 177 ILE A N 1
ATOM 1410 C CA . ILE A 1 177 ? 15.352 -2.01 9.883 1 94 177 ILE A CA 1
ATOM 1411 C C . ILE A 1 177 ? 15.664 -0.687 9.188 1 94 177 ILE A C 1
ATOM 1413 O O . ILE A 1 177 ? 15.422 0.387 9.742 1 94 177 ILE A O 1
ATOM 1417 N N . LYS A 1 178 ? 16.109 -0.777 7.969 1 93.94 178 LYS A N 1
ATOM 1418 C CA . LYS A 1 178 ? 16.453 0.415 7.199 1 93.94 178 LYS A CA 1
ATOM 1419 C C . LYS A 1 178 ? 15.219 1.263 6.922 1 93.94 178 LYS A C 1
ATOM 1421 O O . LYS A 1 178 ? 15.258 2.488 7.043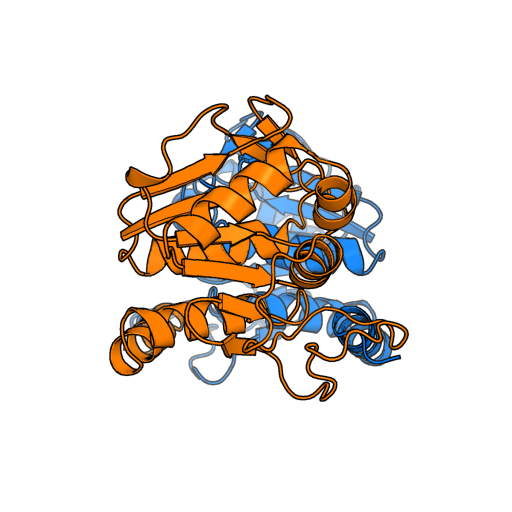 1 93.94 178 LYS A O 1
ATOM 1426 N N . LEU A 1 179 ? 14.125 0.614 6.602 1 94.5 179 LEU A N 1
ATOM 1427 C CA . LEU A 1 179 ? 12.891 1.321 6.266 1 94.5 179 LEU A CA 1
ATOM 1428 C C . LEU A 1 179 ? 12.258 1.936 7.508 1 94.5 179 LEU A C 1
ATOM 1430 O O . LEU A 1 179 ? 11.461 2.871 7.406 1 94.5 179 LEU A O 1
ATOM 1434 N N . MET A 1 180 ? 12.633 1.435 8.656 1 89.56 180 MET A N 1
ATOM 1435 C CA . MET A 1 180 ? 12.117 1.962 9.922 1 89.56 180 MET A CA 1
ATOM 1436 C C . MET A 1 180 ? 13.008 3.094 10.438 1 89.56 180 MET A C 1
ATOM 1438 O O . MET A 1 180 ? 12.656 3.773 11.398 1 89.56 180 MET A O 1
ATOM 1442 N N . GLY A 1 181 ? 14.078 3.395 9.781 1 77.88 181 GLY A N 1
ATOM 1443 C CA . GLY A 1 181 ? 14.977 4.48 10.148 1 77.88 181 GLY A CA 1
ATOM 1444 C C . GLY A 1 181 ? 15.875 4.145 11.32 1 77.88 181 GLY A C 1
ATOM 1445 O O . GLY A 1 181 ? 16.422 5.039 11.961 1 77.88 181 GLY A O 1
ATOM 1446 N N . LYS A 1 182 ? 15.945 2.926 11.758 1 66.56 182 LYS A N 1
ATOM 1447 C CA . LYS A 1 182 ? 16.766 2.523 12.891 1 66.56 182 LYS A CA 1
ATOM 1448 C C . LYS A 1 182 ? 18.203 2.254 12.453 1 66.56 182 LYS A C 1
ATOM 1450 O O . LYS A 1 182 ? 18.438 1.515 11.5 1 66.56 182 LYS A O 1
ATOM 1455 N N . GLU A 1 183 ? 19.156 3.355 12.266 1 55.31 183 GLU A N 1
ATOM 1456 C CA . GLU A 1 183 ? 20.562 3.064 12.008 1 55.31 183 GLU A CA 1
ATOM 1457 C C . GLU A 1 183 ? 21.188 2.268 13.148 1 55.31 183 GLU A C 1
ATOM 1459 O O . GLU A 1 183 ? 20.734 2.367 14.297 1 55.31 183 GLU A O 1
ATOM 1464 N N . MET B 1 1 ? -17.219 11.273 6.312 1 98.12 1 MET B N 1
ATOM 1465 C CA . MET B 1 1 ? -16.266 12.383 6.23 1 98.12 1 MET B CA 1
ATOM 1466 C C . MET B 1 1 ? -15.719 12.523 4.816 1 98.12 1 MET B C 1
ATOM 1468 O O . MET B 1 1 ? -15.914 11.641 3.979 1 98.12 1 MET B O 1
ATOM 1472 N N . LYS B 1 2 ? -15.086 13.68 4.531 1 98.88 2 LYS B N 1
ATOM 1473 C CA . LYS B 1 2 ? -14.43 13.938 3.252 1 98.88 2 LYS B CA 1
ATOM 1474 C C . LYS B 1 2 ? -12.945 14.227 3.445 1 98.88 2 LYS B C 1
ATOM 1476 O O . LYS B 1 2 ? -12.555 14.938 4.375 1 98.88 2 LYS B O 1
ATOM 1481 N N . LEU B 1 3 ? -12.141 13.539 2.57 1 98.94 3 LEU B N 1
ATOM 1482 C CA . LEU B 1 3 ? -10.695 13.609 2.742 1 98.94 3 LEU B CA 1
ATOM 1483 C C . LEU B 1 3 ? -10.023 14.141 1.479 1 98.94 3 LEU B C 1
ATOM 1485 O O . LEU B 1 3 ? -10.391 13.75 0.367 1 98.94 3 LEU B O 1
ATOM 1489 N N . LEU B 1 4 ? -9.078 15.078 1.633 1 98.94 4 LEU B N 1
ATOM 1490 C CA . LEU B 1 4 ? -8.164 15.492 0.574 1 98.94 4 LEU B CA 1
ATOM 1491 C C . LEU B 1 4 ? -6.766 14.922 0.805 1 98.94 4 LEU B C 1
ATOM 1493 O O . LEU B 1 4 ? -6.219 15.031 1.904 1 98.94 4 LEU B O 1
ATOM 1497 N N . ALA B 1 5 ? -6.285 14.281 -0.175 1 99 5 ALA B N 1
ATOM 1498 C CA . ALA B 1 5 ? -4.902 13.805 -0.119 1 99 5 ALA B CA 1
ATOM 1499 C C . ALA B 1 5 ? -3.973 14.734 -0.893 1 99 5 ALA B C 1
ATOM 1501 O O . ALA B 1 5 ? -4.168 14.969 -2.088 1 99 5 ALA B O 1
ATOM 1502 N N . LEU B 1 6 ? -3.029 15.305 -0.189 1 98.94 6 LEU B N 1
ATOM 1503 C CA . LEU B 1 6 ? -2.008 16.094 -0.865 1 98.94 6 LEU B CA 1
ATOM 1504 C C . LEU B 1 6 ? -1.103 15.211 -1.713 1 98.94 6 LEU B C 1
ATOM 1506 O O . LEU B 1 6 ? -0.438 14.312 -1.188 1 98.94 6 LEU B O 1
ATOM 1510 N N . THR B 1 7 ? -1.068 15.461 -3.004 1 98.94 7 THR B N 1
ATOM 1511 C CA . THR B 1 7 ? -0.425 14.555 -3.951 1 98.94 7 THR B CA 1
ATOM 1512 C C . THR B 1 7 ? 0.706 15.266 -4.691 1 98.94 7 THR B C 1
ATOM 1514 O O . THR B 1 7 ? 0.518 15.742 -5.812 1 98.94 7 THR B O 1
ATOM 1517 N N . MET B 1 8 ? 1.869 15.281 -4.059 1 98.88 8 MET B N 1
ATOM 1518 C CA . MET B 1 8 ? 3.088 15.781 -4.691 1 98.88 8 MET B CA 1
ATOM 1519 C C . MET B 1 8 ? 3.619 14.773 -5.711 1 98.88 8 MET B C 1
ATOM 1521 O O . MET B 1 8 ? 3.434 13.57 -5.551 1 98.88 8 MET B O 1
ATOM 1525 N N . SER B 1 9 ? 4.293 15.273 -6.758 1 98.62 9 SER B N 1
ATOM 1526 C CA . SER B 1 9 ? 5.082 14.344 -7.562 1 98.62 9 SER B CA 1
ATOM 1527 C C . SER B 1 9 ? 5.992 13.492 -6.684 1 98.62 9 SER B C 1
ATOM 1529 O O . SER B 1 9 ? 6.539 13.977 -5.691 1 98.62 9 SER B O 1
ATOM 1531 N N . LYS B 1 10 ? 6.152 12.242 -7.078 1 98.75 10 LYS B N 1
ATOM 1532 C CA . LYS B 1 10 ? 7.047 11.305 -6.402 1 98.75 10 LYS B CA 1
ATOM 1533 C C . LYS B 1 10 ? 6.617 11.078 -4.957 1 98.75 10 LYS B C 1
ATOM 1535 O O . LYS B 1 10 ? 7.457 10.914 -4.07 1 98.75 10 LYS B O 1
ATOM 1540 N N . PHE B 1 11 ? 5.305 11.148 -4.695 1 98.94 11 PHE B N 1
ATOM 1541 C CA . PHE B 1 11 ? 4.809 10.672 -3.408 1 98.94 11 PHE B CA 1
ATOM 1542 C C . PHE B 1 11 ? 5.238 9.227 -3.162 1 98.94 11 PHE B C 1
ATOM 1544 O O . PHE B 1 11 ? 5.578 8.508 -4.102 1 98.94 11 PHE B O 1
ATOM 1551 N N . GLN B 1 12 ? 5.336 8.812 -1.91 1 98.88 12 GLN B N 1
ATOM 1552 C CA . GLN B 1 12 ? 5.66 7.422 -1.6 1 98.88 12 GLN B CA 1
ATOM 1553 C C . GLN B 1 12 ? 4.484 6.5 -1.903 1 98.88 12 GLN B C 1
ATOM 1555 O O . GLN B 1 12 ? 3.461 6.547 -1.221 1 98.88 12 GLN B O 1
ATOM 1560 N N . ASP B 1 13 ? 4.637 5.586 -2.84 1 98.94 13 ASP B N 1
ATOM 1561 C CA . ASP B 1 13 ? 3.574 4.762 -3.406 1 98.94 13 ASP B CA 1
ATOM 1562 C C . ASP B 1 13 ? 2.83 3.996 -2.314 1 98.94 13 ASP B C 1
ATOM 1564 O O . ASP B 1 13 ? 1.604 4.078 -2.217 1 98.94 13 ASP B O 1
ATOM 1568 N N . LEU B 1 14 ? 3.559 3.273 -1.471 1 98.88 14 LEU B N 1
ATOM 1569 C CA . LEU B 1 14 ? 2.979 2.463 -0.406 1 98.88 14 LEU B CA 1
ATOM 1570 C C . LEU B 1 14 ? 2.176 3.326 0.561 1 98.88 14 LEU B C 1
ATOM 1572 O O . LEU B 1 14 ? 1.031 3.004 0.886 1 98.88 14 LEU B O 1
ATOM 1576 N N . GLU B 1 15 ? 2.713 4.398 0.956 1 98.94 15 GLU B N 1
ATOM 1577 C CA . GLU B 1 15 ? 2.084 5.25 1.96 1 98.94 15 GLU B CA 1
ATOM 1578 C C . GLU B 1 15 ? 0.777 5.84 1.441 1 98.94 15 GLU B C 1
ATOM 1580 O O . GLU B 1 15 ? -0.234 5.84 2.146 1 98.94 15 GLU B O 1
ATOM 1585 N N . MET B 1 16 ? 0.804 6.363 0.22 1 98.94 16 MET B N 1
ATOM 1586 C CA . MET B 1 16 ? -0.389 6.957 -0.377 1 98.94 16 MET B CA 1
ATOM 1587 C C . MET B 1 16 ? -1.487 5.914 -0.553 1 98.94 16 MET B C 1
ATOM 1589 O O . MET B 1 16 ? -2.596 6.082 -0.043 1 98.94 16 MET B O 1
ATOM 1593 N N . VAL B 1 17 ? -1.154 4.859 -1.146 1 98.94 17 VAL B N 1
ATOM 1594 C CA . VAL B 1 17 ? -2.184 3.961 -1.659 1 98.94 17 VAL B CA 1
ATOM 1595 C C . VAL B 1 17 ? -2.682 3.053 -0.538 1 98.94 17 VAL B C 1
ATOM 1597 O O . VAL B 1 17 ? -3.881 2.789 -0.43 1 98.94 17 VAL B O 1
ATOM 1600 N N . ALA B 1 18 ? -1.793 2.562 0.341 1 98.88 18 ALA B N 1
ATOM 1601 C CA . ALA B 1 18 ? -2.201 1.597 1.357 1 98.88 18 ALA B CA 1
ATOM 1602 C C . ALA B 1 18 ? -3.105 2.248 2.4 1 98.88 18 ALA B C 1
ATOM 1604 O O . ALA B 1 18 ? -4.145 1.692 2.762 1 98.88 18 ALA B O 1
ATOM 1605 N N . LEU B 1 19 ? -2.73 3.414 2.9 1 98.94 19 LEU B N 1
ATOM 1606 C CA . LEU B 1 19 ? -3.562 4.074 3.902 1 98.94 19 LEU B CA 1
ATOM 1607 C C . LEU B 1 19 ? -4.945 4.391 3.34 1 98.94 19 LEU B C 1
ATOM 1609 O O . LEU B 1 19 ? -5.961 4.078 3.965 1 98.94 19 LEU B O 1
ATOM 1613 N N . LEU B 1 20 ? -4.988 4.906 2.129 1 98.94 20 LEU B N 1
ATOM 1614 C CA . LEU B 1 20 ? -6.266 5.336 1.574 1 98.94 20 LEU B CA 1
ATOM 1615 C C . LEU B 1 20 ? -7.117 4.133 1.18 1 98.94 20 LEU B C 1
ATOM 1617 O O . LEU B 1 20 ? -8.352 4.223 1.151 1 98.94 20 LEU B O 1
ATOM 1621 N N . SER B 1 21 ? -6.488 2.99 0.858 1 98.88 21 SER B N 1
ATOM 1622 C CA . SER B 1 21 ? -7.25 1.767 0.632 1 98.88 21 SER B CA 1
ATOM 1623 C C . SER B 1 21 ? -8 1.345 1.891 1 98.88 21 SER B C 1
ATOM 1625 O O . SER B 1 21 ? -9.164 0.933 1.817 1 98.88 21 SER B O 1
ATOM 1627 N N . ILE B 1 22 ? -7.305 1.425 3.029 1 98.94 22 ILE B N 1
ATOM 1628 C CA . ILE B 1 22 ? -7.945 1.08 4.293 1 98.94 22 ILE B CA 1
ATOM 1629 C C . ILE B 1 22 ? -9.086 2.057 4.574 1 98.94 22 ILE B C 1
ATOM 1631 O O . ILE B 1 22 ? -10.156 1.653 5.031 1 98.94 22 ILE B O 1
ATOM 1635 N N . PHE B 1 23 ? -8.883 3.342 4.309 1 98.94 23 PHE B N 1
ATOM 1636 C CA . PHE B 1 23 ? -9.922 4.344 4.523 1 98.94 23 PHE B CA 1
ATOM 1637 C C . PHE B 1 23 ? -11.117 4.094 3.611 1 98.94 23 PHE B C 1
ATOM 1639 O O . PHE B 1 23 ? -12.266 4.238 4.031 1 98.94 23 PHE B O 1
ATOM 1646 N N . LYS B 1 24 ? -10.852 3.762 2.359 1 98.75 24 LYS B N 1
ATOM 1647 C CA . LYS B 1 24 ? -11.938 3.393 1.456 1 98.75 24 LYS B CA 1
ATOM 1648 C C . LYS B 1 24 ? -12.703 2.178 1.981 1 98.75 24 LYS B C 1
ATOM 1650 O O . LYS B 1 24 ? -13.93 2.174 2.004 1 98.75 24 LYS B O 1
ATOM 1655 N N . ALA B 1 25 ? -11.992 1.152 2.445 1 98.38 25 ALA B N 1
ATOM 1656 C CA . ALA B 1 25 ? -12.602 -0.072 2.959 1 98.38 25 ALA B CA 1
ATOM 1657 C C . ALA B 1 25 ? -13.453 0.215 4.191 1 98.38 25 ALA B C 1
ATOM 1659 O O . ALA B 1 25 ? -14.414 -0.502 4.465 1 98.38 25 ALA B O 1
ATOM 1660 N N . SER B 1 26 ? -13.102 1.244 4.965 1 98.75 26 SER B N 1
ATOM 1661 C CA . SER B 1 26 ? -13.82 1.597 6.184 1 98.75 26 SER B CA 1
ATOM 1662 C C . SER B 1 26 ? -15.219 2.109 5.867 1 98.75 26 SER B C 1
ATOM 1664 O O . SER B 1 26 ? -16.094 2.146 6.742 1 98.75 26 SER B O 1
ATOM 1666 N N . GLN B 1 27 ? -15.375 2.664 4.676 1 98.44 27 GLN B N 1
ATOM 1667 C CA . GLN B 1 27 ? -16.625 3.254 4.207 1 98.44 27 GLN B CA 1
ATOM 1668 C C . GLN B 1 27 ? -17 4.477 5.043 1 98.44 27 GLN B C 1
ATOM 1670 O O . GLN B 1 27 ? -18.156 4.891 5.059 1 98.44 27 GLN B O 1
ATOM 1675 N N . LYS B 1 28 ? -16.047 5.035 5.742 1 98.75 28 LYS B N 1
ATOM 1676 C CA . LYS B 1 28 ? -16.297 6.219 6.562 1 98.75 28 LYS B CA 1
ATOM 1677 C C . LYS B 1 28 ? -16 7.496 5.789 1 98.75 28 LYS B C 1
ATOM 1679 O O . LYS B 1 28 ? -16.375 8.594 6.219 1 98.75 28 LYS B O 1
ATOM 1684 N N . PHE B 1 29 ? -15.359 7.355 4.672 1 98.69 29 PHE B N 1
ATOM 1685 C CA . PHE B 1 29 ? -15.016 8.492 3.828 1 98.69 29 PHE B CA 1
ATOM 1686 C C . PHE B 1 29 ? -15.828 8.477 2.539 1 98.69 29 PHE B C 1
ATOM 1688 O O . PHE B 1 29 ? -15.508 7.73 1.609 1 98.69 29 PHE B O 1
ATOM 1695 N N . GLU B 1 30 ? -16.797 9.289 2.531 1 98.12 30 GLU B N 1
ATOM 1696 C CA . GLU B 1 30 ? -17.719 9.312 1.392 1 98.12 30 GLU B CA 1
ATOM 1697 C 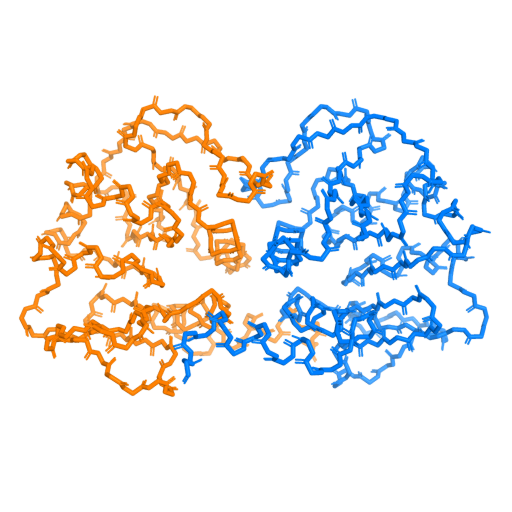C . GLU B 1 30 ? -17.062 9.93 0.166 1 98.12 30 GLU B C 1
ATOM 1699 O O . GLU B 1 30 ? -17.531 9.758 -0.958 1 98.12 30 GLU B O 1
ATOM 1704 N N . ARG B 1 31 ? -15.977 10.734 0.431 1 98.44 31 ARG B N 1
ATOM 1705 C CA . ARG B 1 31 ? -15.227 11.383 -0.644 1 98.44 31 ARG B CA 1
ATOM 1706 C C . ARG B 1 31 ? -13.742 11.43 -0.322 1 98.44 31 ARG B C 1
ATOM 1708 O O . ARG B 1 31 ? -13.352 11.82 0.78 1 98.44 31 ARG B O 1
ATOM 1715 N N . ILE B 1 32 ? -12.977 10.961 -1.214 1 98.88 32 ILE B N 1
ATOM 1716 C CA . ILE B 1 32 ? -11.523 11.102 -1.183 1 98.88 32 ILE B CA 1
ATOM 1717 C C . ILE B 1 32 ? -11.039 11.719 -2.492 1 98.88 32 ILE B C 1
ATOM 1719 O O . ILE B 1 32 ? -11.219 11.141 -3.564 1 98.88 32 ILE B O 1
ATOM 1723 N N . ASP B 1 33 ? -10.516 12.922 -2.443 1 98.94 33 ASP B N 1
ATOM 1724 C CA . ASP B 1 33 ? -9.93 13.594 -3.602 1 98.94 33 ASP B CA 1
ATOM 1725 C C . ASP B 1 33 ? -8.414 13.711 -3.459 1 98.94 33 ASP B C 1
ATOM 1727 O O . ASP B 1 33 ? -7.891 13.719 -2.344 1 98.94 33 ASP B O 1
ATOM 1731 N N . PHE B 1 34 ? -7.801 13.805 -4.578 1 98.94 34 PHE B N 1
ATOM 1732 C CA . PHE B 1 34 ? -6.355 13.961 -4.656 1 98.94 34 PHE B CA 1
ATOM 1733 C C . PHE B 1 34 ? -5.988 15.312 -5.27 1 98.94 34 PHE B C 1
ATOM 1735 O O . PHE B 1 34 ? -6.34 15.586 -6.418 1 98.94 34 PHE B O 1
ATOM 1742 N N . TYR B 1 35 ? -5.25 16.094 -4.48 1 98.94 35 TYR B N 1
ATOM 1743 C CA . TYR B 1 35 ? -4.918 17.453 -4.926 1 98.94 35 TYR B CA 1
ATOM 1744 C C . TYR B 1 35 ? -3.455 17.547 -5.34 1 98.94 35 TYR B C 1
ATOM 1746 O O . TYR B 1 35 ? -2.562 17.172 -4.574 1 98.94 35 TYR B O 1
ATOM 1754 N N . SER B 1 36 ? -3.174 18.016 -6.551 1 98.88 36 SER B N 1
ATOM 1755 C CA . SER B 1 36 ? -1.817 18.281 -7.02 1 98.88 36 SER B CA 1
ATOM 1756 C C . SER B 1 36 ? -1.505 19.781 -6.996 1 98.88 36 SER B C 1
ATOM 1758 O O . SER B 1 36 ? -1.923 20.516 -7.891 1 98.88 36 SER B O 1
ATOM 1760 N N . PRO B 1 37 ? -0.714 20.188 -6.062 1 98.69 37 PRO B N 1
ATOM 1761 C CA . PRO B 1 37 ? -0.317 21.594 -6.07 1 98.69 37 PRO B CA 1
ATOM 1762 C C . PRO B 1 37 ? 0.486 21.984 -7.312 1 98.69 37 PRO B C 1
ATOM 1764 O O . PRO B 1 37 ? 0.621 23.172 -7.625 1 98.69 37 PRO B O 1
ATOM 1767 N N . GLU B 1 38 ? 1.055 21.016 -8.047 1 98.12 38 GLU B N 1
ATOM 1768 C CA . GLU B 1 38 ? 1.829 21.25 -9.258 1 98.12 38 GLU B CA 1
ATOM 1769 C C . GLU B 1 38 ? 0.923 21.344 -10.484 1 98.12 38 GLU B C 1
ATOM 1771 O O . GLU B 1 38 ? 1.405 21.438 -11.617 1 98.12 38 GLU B O 1
ATOM 1776 N N . ASN B 1 39 ? -0.31 21.281 -10.328 1 98.31 39 ASN B N 1
ATOM 1777 C CA . ASN B 1 39 ? -1.323 21.422 -11.367 1 98.31 39 ASN B CA 1
ATOM 1778 C C . ASN B 1 39 ? -1.218 20.312 -12.398 1 98.31 39 ASN B C 1
ATOM 1780 O O . ASN B 1 39 ? -1.332 20.562 -13.602 1 98.31 39 ASN B O 1
ATOM 1784 N N . LEU B 1 40 ? -0.971 19.156 -11.906 1 98.62 40 LEU B N 1
ATOM 1785 C CA . LEU B 1 40 ? -0.911 17.984 -12.773 1 98.62 40 LEU B CA 1
ATOM 1786 C C . LEU B 1 40 ? -2.23 17.234 -12.75 1 98.62 40 LEU B C 1
ATOM 1788 O O . LEU B 1 40 ? -2.881 17.141 -11.703 1 98.62 40 LEU B O 1
ATOM 1792 N N . GLU B 1 41 ? -2.621 16.625 -13.859 1 98.38 41 GLU B N 1
ATOM 1793 C CA . GLU B 1 41 ? -3.844 15.836 -13.938 1 98.38 41 GLU B CA 1
ATOM 1794 C C . GLU B 1 41 ? -3.611 14.406 -13.453 1 98.38 41 GLU B C 1
ATOM 1796 O O . GLU B 1 41 ? -4.555 13.727 -13.055 1 98.38 41 GLU B O 1
ATOM 1801 N N . MET B 1 42 ? -2.396 13.984 -13.586 1 98.75 42 MET B N 1
ATOM 1802 C CA . MET B 1 42 ? -1.947 12.672 -13.125 1 98.75 42 MET B CA 1
ATOM 1803 C C . MET B 1 42 ? -0.572 12.766 -12.477 1 98.75 42 MET B C 1
ATOM 1805 O O . MET B 1 42 ? 0.335 13.398 -13.016 1 98.75 42 MET B O 1
ATOM 1809 N N . VAL B 1 43 ? -0.477 12.172 -11.312 1 98.94 43 VAL B N 1
ATOM 1810 C CA . VAL B 1 43 ? 0.785 12.219 -10.578 1 98.94 43 VAL B CA 1
ATOM 1811 C C . VAL B 1 43 ? 1.308 10.805 -10.352 1 98.94 43 VAL B C 1
ATOM 1813 O O . VAL B 1 43 ? 0.543 9.898 -10.008 1 98.94 43 VAL B O 1
ATOM 1816 N N . THR B 1 44 ? 2.613 10.586 -10.57 1 98.88 44 THR B N 1
ATOM 1817 C CA . THR B 1 44 ? 3.246 9.281 -10.422 1 98.88 44 THR B CA 1
ATOM 1818 C C . THR B 1 44 ? 4.051 9.219 -9.125 1 98.88 44 THR B C 1
ATOM 1820 O O . THR B 1 44 ? 4.734 10.18 -8.766 1 98.88 44 THR B O 1
ATOM 1823 N N . GLY B 1 45 ? 3.955 8.086 -8.43 1 98.88 45 GLY B N 1
ATOM 1824 C CA . GLY B 1 45 ? 4.703 7.875 -7.203 1 98.88 45 GLY B CA 1
ATOM 1825 C C . GLY B 1 45 ? 6.195 7.715 -7.434 1 98.88 45 GLY B C 1
ATOM 1826 O O . GLY B 1 45 ? 6.645 7.602 -8.578 1 98.88 45 GLY B O 1
ATOM 1827 N N . GLN B 1 46 ? 6.965 7.738 -6.375 1 98.62 46 GLN B N 1
ATOM 1828 C CA . GLN B 1 46 ? 8.422 7.773 -6.453 1 98.62 46 GLN B CA 1
ATOM 1829 C C . GLN B 1 46 ? 8.977 6.461 -6.992 1 98.62 46 GLN B C 1
ATOM 1831 O O . GLN B 1 46 ? 10.07 6.426 -7.559 1 98.62 46 GLN B O 1
ATOM 1836 N N . PHE B 1 47 ? 8.203 5.355 -6.883 1 98.69 47 PHE B N 1
ATOM 1837 C CA . PHE B 1 47 ? 8.68 4.059 -7.352 1 98.69 47 PHE B CA 1
ATOM 1838 C C . PHE B 1 47 ? 8.141 3.754 -8.742 1 98.69 47 PHE B C 1
ATOM 1840 O O . PHE B 1 47 ? 8.32 2.646 -9.258 1 98.69 47 PHE B O 1
ATOM 1847 N N . ASP B 1 48 ? 7.414 4.719 -9.305 1 98.56 48 ASP B N 1
ATOM 1848 C CA . ASP B 1 48 ? 6.855 4.621 -10.648 1 98.56 48 ASP B CA 1
ATOM 1849 C C . ASP B 1 48 ? 5.883 3.449 -10.758 1 98.56 48 ASP B C 1
ATOM 1851 O O . ASP B 1 48 ? 5.883 2.721 -11.75 1 98.56 48 ASP B O 1
ATOM 1855 N N . ILE B 1 49 ? 5.102 3.256 -9.68 1 98.94 49 ILE B N 1
ATOM 1856 C CA . ILE B 1 49 ? 4.109 2.186 -9.672 1 98.94 49 ILE B CA 1
ATOM 1857 C C . ILE B 1 49 ? 2.709 2.775 -9.82 1 98.94 49 ILE B C 1
ATOM 1859 O O . ILE B 1 49 ? 2.029 2.533 -10.82 1 98.94 49 ILE B O 1
ATOM 1863 N N . ALA B 1 50 ? 2.352 3.598 -8.906 1 98.94 50 ALA B N 1
ATOM 1864 C CA . ALA B 1 50 ? 0.986 4.117 -8.867 1 98.94 50 ALA B CA 1
ATOM 1865 C C . ALA B 1 50 ? 0.896 5.469 -9.57 1 98.94 50 ALA B C 1
ATOM 1867 O O . ALA B 1 50 ? 1.701 6.367 -9.305 1 98.94 50 ALA B O 1
ATOM 1868 N N . ASN B 1 51 ? -0.016 5.574 -10.461 1 98.94 51 ASN B N 1
ATOM 1869 C CA . ASN B 1 51 ? -0.456 6.848 -11.016 1 98.94 51 ASN B CA 1
ATOM 1870 C C . ASN B 1 51 ? -1.812 7.27 -10.453 1 98.94 51 ASN B C 1
ATOM 1872 O O . ASN B 1 51 ? -2.742 6.461 -10.398 1 98.94 51 ASN B O 1
ATOM 1876 N N . ILE B 1 52 ? -1.901 8.555 -10.062 1 98.94 52 ILE B N 1
ATOM 1877 C CA . ILE B 1 52 ? -3.102 9.008 -9.375 1 98.94 52 ILE B CA 1
ATOM 1878 C C . ILE B 1 52 ? -3.699 10.203 -10.109 1 98.94 52 ILE B C 1
ATOM 1880 O O . ILE B 1 52 ? -2.99 11.164 -10.422 1 98.94 52 ILE B O 1
ATOM 1884 N N . LYS B 1 53 ? -4.984 10.109 -10.453 1 98.88 53 LYS B N 1
ATOM 1885 C CA . LYS B 1 53 ? -5.699 11.258 -11.008 1 98.88 53 LYS B CA 1
ATOM 1886 C C . LYS B 1 53 ? -5.93 12.328 -9.945 1 98.88 53 LYS B C 1
ATOM 1888 O O . LYS B 1 53 ? -6.262 12.008 -8.797 1 98.88 53 LYS B O 1
ATOM 1893 N N . THR B 1 54 ? -5.742 13.617 -10.359 1 98.88 54 THR B N 1
ATOM 1894 C CA . THR B 1 54 ? -5.785 14.664 -9.344 1 98.88 54 THR B CA 1
ATOM 1895 C C . THR B 1 54 ? -6.719 15.789 -9.766 1 98.88 54 THR B C 1
ATOM 1897 O O . THR B 1 54 ? -7.152 15.852 -10.914 1 98.88 54 THR B O 1
ATOM 1900 N N . ILE B 1 55 ? -7.059 16.578 -8.781 1 98.75 55 ILE B N 1
ATOM 1901 C CA . ILE B 1 55 ? -7.719 17.859 -9 1 98.75 55 ILE B CA 1
ATOM 1902 C C . ILE B 1 55 ? -6.723 19 -8.781 1 98.75 55 ILE B C 1
ATOM 1904 O O . ILE B 1 55 ? -5.68 18.812 -8.148 1 98.75 55 ILE B O 1
ATOM 1908 N N . LYS B 1 56 ? -7.07 20.188 -9.289 1 97 56 LYS B N 1
ATOM 1909 C CA . LYS B 1 56 ? -6.117 21.297 -9.297 1 97 56 LYS B CA 1
ATOM 1910 C C . LYS B 1 56 ? -6.547 22.391 -8.32 1 97 56 LYS B C 1
ATOM 1912 O O . LYS B 1 56 ? -5.77 23.297 -8.023 1 97 56 LYS B O 1
ATOM 1917 N N . ASN B 1 57 ? -7.824 22.281 -7.891 1 97.94 57 ASN B N 1
ATOM 1918 C CA . ASN B 1 57 ? -8.383 23.234 -6.941 1 97.94 57 ASN B CA 1
ATOM 1919 C C . ASN B 1 57 ? -9.312 22.562 -5.941 1 97.94 57 ASN B C 1
ATOM 1921 O O . ASN B 1 57 ? -9.867 21.5 -6.227 1 97.94 57 ASN B O 1
ATOM 1925 N N . PHE B 1 58 ? -9.375 23.156 -4.82 1 98.62 58 PHE B N 1
ATOM 1926 C CA . PHE B 1 58 ? -10.258 22.641 -3.781 1 98.62 58 PHE B CA 1
ATOM 1927 C C . PHE B 1 58 ? -10.742 23.781 -2.883 1 98.62 58 PHE B C 1
ATOM 1929 O O . PHE B 1 58 ? -1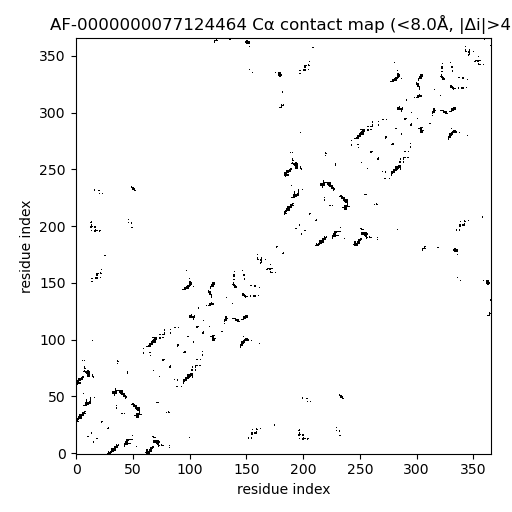0.188 24.875 -2.906 1 98.62 58 PHE B O 1
ATOM 1936 N N . ASN B 1 59 ? -11.836 23.547 -2.213 1 98.81 59 ASN B N 1
ATOM 1937 C CA . ASN B 1 59 ? -12.297 24.359 -1.097 1 98.81 59 ASN B CA 1
ATOM 1938 C C . ASN B 1 59 ? -12.141 23.625 0.236 1 98.81 59 ASN B C 1
ATOM 1940 O O . ASN B 1 59 ? -12.734 22.578 0.443 1 98.81 59 ASN B O 1
ATOM 1944 N N . VAL B 1 60 ? -11.344 24.219 1.167 1 98.88 60 VAL B N 1
ATOM 1945 C CA . VAL B 1 60 ? -11.008 23.578 2.432 1 98.88 60 VAL B CA 1
ATOM 1946 C C . VAL B 1 60 ? -12.281 23.234 3.199 1 98.88 60 VAL B C 1
ATOM 1948 O O . VAL B 1 60 ? -12.344 22.234 3.908 1 98.88 60 VAL B O 1
ATOM 1951 N N . ASN B 1 61 ? -13.32 23.969 2.965 1 98.69 61 ASN B N 1
ATOM 1952 C CA . ASN B 1 61 ? -14.57 23.797 3.689 1 98.69 61 ASN B CA 1
ATOM 1953 C C . ASN B 1 61 ? -15.297 22.531 3.244 1 98.69 61 ASN B C 1
ATOM 1955 O O . ASN B 1 61 ? -16.219 22.062 3.92 1 98.69 61 ASN B O 1
ATOM 1959 N N . ASP B 1 62 ? -14.914 21.984 2.15 1 98.69 62 ASP B N 1
ATOM 1960 C CA . ASP B 1 62 ? -15.555 20.797 1.616 1 98.69 62 ASP B CA 1
ATOM 1961 C C . ASP B 1 62 ? -14.945 19.531 2.209 1 98.69 62 ASP B C 1
ATOM 1963 O O . ASP B 1 62 ? -15.414 18.422 1.938 1 98.69 62 ASP B O 1
ATOM 1967 N N . TYR B 1 63 ? -13.922 19.672 3.082 1 98.94 63 TYR B N 1
ATOM 1968 C CA . TYR B 1 63 ? -13.203 18.5 3.574 1 98.94 63 TYR B CA 1
ATOM 1969 C C . TYR B 1 63 ? -13.102 18.531 5.094 1 98.94 63 TYR B C 1
ATOM 1971 O O . TYR B 1 63 ? -13.227 19.578 5.719 1 98.94 63 TYR B O 1
ATOM 1979 N N . ASP B 1 64 ? -12.844 17.359 5.652 1 98.94 64 ASP B N 1
ATOM 1980 C CA . ASP B 1 64 ? -12.688 17.188 7.094 1 98.94 64 ASP B CA 1
ATOM 1981 C C . ASP B 1 64 ? -11.25 16.797 7.445 1 98.94 64 ASP B C 1
ATOM 1983 O O . ASP B 1 64 ? -10.781 17.062 8.555 1 98.94 64 ASP B O 1
ATOM 1987 N N . VAL B 1 65 ? -10.578 16.141 6.512 1 98.94 65 VAL B N 1
ATOM 1988 C CA . VAL B 1 65 ? -9.281 15.523 6.781 1 98.94 65 VAL B CA 1
ATOM 1989 C C . VAL B 1 65 ? -8.328 15.812 5.629 1 98.94 65 VAL B C 1
ATOM 1991 O O . VAL B 1 65 ? -8.711 15.719 4.457 1 98.94 65 VAL B O 1
ATOM 1994 N N . LEU B 1 66 ? -7.105 16.203 5.914 1 99 66 LEU B N 1
ATOM 1995 C CA . LEU B 1 66 ? -5.992 16.234 4.973 1 99 66 LEU B CA 1
ATOM 1996 C C . LEU B 1 66 ? -5.016 15.094 5.258 1 99 66 LEU B C 1
ATOM 1998 O O . LEU B 1 66 ? -4.602 14.898 6.402 1 99 66 LEU B O 1
ATOM 2002 N N . TYR B 1 67 ? -4.703 14.352 4.281 1 99 67 TYR B N 1
ATOM 2003 C CA . TYR B 1 67 ? -3.66 13.336 4.395 1 99 67 TYR B CA 1
ATOM 2004 C C . TYR B 1 67 ? -2.439 13.711 3.564 1 99 67 TYR B C 1
ATOM 2006 O O . TYR B 1 67 ? -2.57 14.125 2.41 1 99 67 TYR B O 1
ATOM 2014 N N . ILE B 1 68 ? -1.239 13.523 4.137 1 99 68 ILE B N 1
ATOM 2015 C CA . ILE B 1 68 ? 0.016 13.883 3.484 1 99 68 ILE B CA 1
ATOM 2016 C C . ILE B 1 68 ? 0.991 12.711 3.561 1 99 68 ILE B C 1
ATOM 2018 O O . ILE B 1 68 ? 1.605 12.477 4.602 1 99 68 ILE B O 1
ATOM 2022 N N . PRO B 1 69 ? 1.19 12.016 2.484 1 98.94 69 PRO B N 1
ATOM 2023 C CA . PRO B 1 69 ? 2.193 10.945 2.451 1 98.94 69 PRO B CA 1
ATOM 2024 C C . PRO B 1 69 ? 3.621 11.477 2.375 1 98.94 69 PRO B C 1
ATOM 2026 O O . PRO B 1 69 ? 3.826 12.672 2.119 1 98.94 69 PRO B O 1
ATOM 2029 N N . GLY B 1 70 ? 4.605 10.602 2.613 1 98.38 70 GLY B N 1
ATOM 2030 C CA . GLY B 1 70 ? 6.016 10.961 2.541 1 98.38 70 GLY B CA 1
ATOM 2031 C C . GLY B 1 70 ? 6.648 10.625 1.205 1 98.38 70 GLY B C 1
ATOM 2032 O O . GLY B 1 70 ? 6.02 10.781 0.157 1 98.38 70 GLY B O 1
ATOM 2033 N N . GLY B 1 71 ? 7.941 10.219 1.266 1 97.44 71 GLY B N 1
ATOM 2034 C CA . GLY B 1 71 ? 8.727 9.961 0.071 1 97.44 71 GLY B CA 1
ATOM 2035 C C . GLY B 1 71 ? 9.438 11.195 -0.452 1 97.44 71 GLY B C 1
ATOM 2036 O O . GLY B 1 71 ? 9.578 12.188 0.267 1 97.44 71 GLY B O 1
ATOM 2037 N N . TYR B 1 72 ? 10.008 11.047 -1.666 1 98.25 72 TYR B N 1
ATOM 2038 C CA . TYR B 1 72 ? 10.617 12.219 -2.295 1 98.25 72 TYR B CA 1
ATOM 2039 C C . TYR B 1 72 ? 9.617 13.359 -2.402 1 98.25 72 TYR B C 1
ATOM 2041 O O . TYR B 1 72 ? 10 14.531 -2.404 1 98.25 72 TYR B O 1
ATOM 2049 N N . GLY B 1 73 ? 8.328 12.984 -2.408 1 98.5 73 GLY B N 1
ATOM 2050 C CA . GLY B 1 73 ? 7.27 13.977 -2.422 1 98.5 73 GLY B CA 1
ATOM 2051 C C . GLY B 1 73 ? 7.34 14.938 -1.252 1 98.5 73 GLY B C 1
ATOM 2052 O O . GLY B 1 73 ? 7.027 16.125 -1.396 1 98.5 73 GLY B O 1
ATOM 2053 N N . ALA B 1 74 ? 7.715 14.453 -0.084 1 98.19 74 ALA B N 1
ATOM 2054 C CA . ALA B 1 74 ? 7.848 15.312 1.089 1 98.19 74 ALA B CA 1
ATOM 2055 C C . ALA B 1 74 ? 8.992 16.312 0.911 1 98.19 74 ALA B C 1
ATOM 2057 O O . ALA B 1 74 ? 8.906 17.438 1.389 1 98.19 74 ALA B O 1
ATOM 2058 N N . THR B 1 75 ? 10.055 15.859 0.254 1 97.5 75 THR B N 1
ATOM 2059 C CA . THR B 1 75 ? 11.148 16.766 -0.075 1 97.5 75 THR B CA 1
ATOM 2060 C C . THR B 1 75 ? 10.664 17.891 -0.997 1 97.5 75 THR B C 1
ATOM 2062 O O . THR B 1 75 ? 10.977 19.062 -0.779 1 97.5 75 THR B O 1
ATOM 2065 N N . LEU B 1 76 ? 9.898 17.516 -1.959 1 98.62 76 LEU B N 1
ATOM 2066 C CA . LEU B 1 76 ? 9.359 18.484 -2.895 1 98.62 76 LEU B CA 1
ATOM 2067 C C . LEU B 1 76 ? 8.367 19.406 -2.195 1 98.62 76 LEU B C 1
ATOM 2069 O O . LEU B 1 76 ? 8.266 20.594 -2.539 1 98.62 76 LEU B O 1
ATOM 2073 N N . LEU B 1 77 ? 7.637 18.875 -1.246 1 98.69 77 LEU B N 1
ATOM 2074 C CA . LEU B 1 77 ? 6.668 19.672 -0.486 1 98.69 77 LEU B CA 1
ATOM 2075 C C . LEU B 1 77 ? 7.348 20.828 0.218 1 98.69 77 LEU B C 1
ATOM 2077 O O . LEU B 1 77 ? 6.793 21.938 0.283 1 98.69 77 LEU B O 1
ATOM 2081 N N . ARG B 1 78 ? 8.578 20.609 0.702 1 97.88 78 ARG B N 1
ATOM 2082 C CA . ARG B 1 78 ? 9.328 21.656 1.401 1 97.88 78 ARG B CA 1
ATOM 2083 C C . ARG B 1 78 ? 9.5 22.891 0.525 1 97.88 78 ARG B C 1
ATOM 2085 O O . ARG B 1 78 ? 9.539 24.016 1.029 1 97.88 78 ARG B O 1
ATOM 2092 N N . GLN B 1 79 ? 9.461 22.609 -0.74 1 98.06 79 GLN B N 1
ATOM 2093 C CA . GLN B 1 79 ? 9.742 23.703 -1.676 1 98.06 79 GLN B CA 1
ATOM 2094 C C . GLN B 1 79 ? 8.469 24.172 -2.367 1 98.06 79 GLN B C 1
ATOM 2096 O O . GLN B 1 79 ? 8.508 25.094 -3.188 1 98.06 79 GLN B O 1
ATOM 2101 N N . SER B 1 80 ? 7.383 23.594 -2.057 1 98.62 80 SER B N 1
ATOM 2102 C CA . SER B 1 80 ? 6.125 23.875 -2.738 1 98.62 80 SER B CA 1
ATOM 2103 C C . SER B 1 80 ? 5.309 24.922 -1.981 1 98.62 80 SER B C 1
ATOM 2105 O O . SER B 1 80 ? 4.629 24.594 -1.006 1 98.62 80 SER B O 1
ATOM 2107 N N . LYS B 1 81 ? 5.332 26.188 -2.494 1 98.31 81 LYS B N 1
ATOM 2108 C CA . LYS B 1 81 ? 4.539 27.219 -1.854 1 98.31 81 LYS B CA 1
ATOM 2109 C C . LYS B 1 81 ? 3.061 26.844 -1.814 1 98.31 81 LYS B C 1
ATOM 2111 O O . LYS B 1 81 ? 2.402 27 -0.785 1 98.31 81 LYS B O 1
ATOM 2116 N N . LYS B 1 82 ? 2.58 26.312 -2.893 1 98.56 82 LYS B N 1
ATOM 2117 C CA . LYS B 1 82 ? 1.169 25.953 -2.984 1 98.56 82 LYS B CA 1
ATOM 2118 C C . LYS B 1 82 ? 0.849 24.766 -2.076 1 98.56 82 LYS B C 1
ATOM 2120 O O . LYS B 1 82 ? -0.232 24.703 -1.485 1 98.56 82 LYS B O 1
ATOM 2125 N N . GLY B 1 83 ? 1.736 23.75 -2.029 1 98.81 83 GLY B N 1
ATOM 2126 C CA . GLY B 1 83 ? 1.555 22.625 -1.127 1 98.81 83 GLY B CA 1
ATOM 2127 C C . GLY B 1 83 ? 1.499 23.031 0.333 1 98.81 83 GLY B C 1
ATOM 2128 O O . GLY B 1 83 ? 0.607 22.609 1.069 1 98.81 83 GLY B O 1
ATOM 2129 N N . ILE B 1 84 ? 2.449 23.891 0.712 1 98.88 84 ILE B N 1
ATOM 2130 C CA . ILE B 1 84 ? 2.521 24.344 2.098 1 98.88 84 ILE B CA 1
ATOM 2131 C C . ILE B 1 84 ? 1.291 25.188 2.428 1 98.88 84 ILE B C 1
ATOM 2133 O O . ILE B 1 84 ? 0.729 25.078 3.521 1 98.88 84 ILE B O 1
ATOM 2137 N N . ALA B 1 85 ? 0.866 25.984 1.491 1 98.81 85 ALA B N 1
ATOM 2138 C CA . ALA B 1 85 ? -0.337 26.797 1.687 1 98.81 85 ALA B CA 1
ATOM 2139 C C . ALA B 1 85 ? -1.561 25.906 1.904 1 98.81 85 ALA B C 1
ATOM 2141 O O . ALA B 1 85 ? -2.434 26.234 2.713 1 98.81 85 ALA B O 1
ATOM 2142 N N . CYS B 1 86 ? -1.664 24.797 1.163 1 98.88 86 CYS B N 1
ATOM 2143 C CA . CYS B 1 86 ? -2.744 23.828 1.345 1 98.88 86 CYS B CA 1
ATOM 2144 C C . CYS B 1 86 ? -2.779 23.312 2.777 1 98.88 86 CYS B C 1
ATOM 2146 O O . CYS B 1 86 ? -3.826 23.344 3.428 1 98.88 86 CYS B O 1
ATOM 2148 N N . VAL B 1 87 ? -1.659 22.875 3.273 1 98.94 87 VAL B N 1
ATOM 2149 C CA . VAL B 1 87 ? -1.576 22.328 4.617 1 98.94 87 VAL B CA 1
ATOM 2150 C C . VAL B 1 87 ? -1.987 23.375 5.641 1 98.94 87 VAL B C 1
ATOM 2152 O O . VAL B 1 87 ? -2.773 23.109 6.551 1 98.94 87 VAL B O 1
ATOM 2155 N N . LYS B 1 88 ? -1.476 24.594 5.484 1 98.81 88 LYS B N 1
ATOM 2156 C CA . LYS B 1 88 ? -1.785 25.688 6.391 1 98.81 88 LYS B CA 1
ATOM 2157 C C . LYS B 1 88 ? -3.287 25.969 6.434 1 98.81 88 LYS B C 1
ATOM 2159 O O . LYS B 1 88 ? -3.842 26.25 7.496 1 98.81 88 LYS B O 1
ATOM 2164 N N . GLU B 1 89 ? -3.859 25.922 5.285 1 98.81 89 GLU B N 1
ATOM 2165 C CA . GLU B 1 89 ? -5.297 26.156 5.203 1 98.81 89 GLU B CA 1
ATOM 2166 C C . GLU B 1 89 ? -6.074 25.156 6.051 1 98.81 89 GLU B C 1
ATOM 2168 O O . GLU B 1 89 ? -7.031 25.531 6.738 1 98.81 89 GLU B O 1
ATOM 2173 N N . PHE B 1 90 ? -5.742 23.906 5.996 1 98.94 90 PHE B N 1
ATOM 2174 C CA . PHE B 1 90 ? -6.422 22.875 6.777 1 98.94 90 PHE B CA 1
ATOM 2175 C C . PHE B 1 90 ? -6.195 23.094 8.266 1 98.94 90 PHE B C 1
ATOM 2177 O O . PHE B 1 90 ? -7.125 22.969 9.07 1 98.94 90 PHE B O 1
ATOM 2184 N N . ILE B 1 91 ? -4.969 23.422 8.648 1 98.75 91 ILE B N 1
ATOM 2185 C CA . ILE B 1 91 ? -4.633 23.656 10.047 1 98.75 91 ILE B CA 1
ATOM 2186 C C . ILE B 1 91 ? -5.406 24.875 10.562 1 98.75 91 ILE B C 1
ATOM 2188 O O . ILE B 1 91 ? -6.016 24.812 11.633 1 98.75 91 ILE B O 1
ATOM 2192 N N . ASP B 1 92 ? -5.43 25.938 9.789 1 98.44 92 ASP B N 1
ATOM 2193 C CA . ASP B 1 92 ? -6.09 27.172 10.18 1 98.44 92 ASP B CA 1
ATOM 2194 C C . ASP B 1 92 ? -7.598 26.984 10.328 1 98.44 92 ASP B C 1
ATOM 2196 O O . ASP B 1 92 ? -8.25 27.703 11.078 1 98.44 92 ASP B O 1
ATOM 2200 N N . ASN B 1 93 ? -8.133 26.094 9.648 1 98.69 93 ASN B N 1
ATOM 2201 C CA . ASN B 1 93 ? -9.57 25.828 9.711 1 98.69 93 ASN B CA 1
ATOM 2202 C C . ASN B 1 93 ? -9.883 24.672 10.664 1 98.69 93 ASN B C 1
ATOM 2204 O O . ASN B 1 93 ? -10.961 24.094 10.602 1 98.69 93 ASN B O 1
ATOM 2208 N N . ASP B 1 94 ? -8.945 24.25 11.445 1 98.31 94 ASP B N 1
ATOM 2209 C CA . ASP B 1 94 ? -9.094 23.266 12.516 1 98.31 94 ASP B CA 1
ATOM 2210 C C . ASP B 1 94 ? -9.547 21.922 11.969 1 98.31 94 ASP B C 1
ATOM 2212 O O . ASP B 1 94 ? -10.438 21.281 12.531 1 98.31 94 ASP B O 1
ATOM 2216 N N . LYS B 1 95 ? -9.008 21.531 10.797 1 98.88 95 LYS B N 1
ATOM 2217 C CA . LYS B 1 95 ? -9.273 20.234 10.195 1 98.88 95 LYS B CA 1
ATOM 2218 C C . LYS B 1 95 ? -8.281 19.188 10.695 1 98.88 95 LYS B C 1
ATOM 2220 O O . LYS B 1 95 ? -7.242 19.531 11.266 1 98.88 95 LYS B O 1
ATOM 2225 N N . TRP B 1 96 ? -8.633 17.891 10.594 1 98.94 96 TRP B N 1
ATOM 2226 C CA . TRP B 1 96 ? -7.691 16.797 10.852 1 98.94 96 TRP B CA 1
ATOM 2227 C C . TRP B 1 96 ? -6.562 16.812 9.82 1 98.94 96 TRP B C 1
ATOM 2229 O O . TRP B 1 96 ? -6.801 17.016 8.633 1 98.94 96 TRP B O 1
ATOM 2239 N N . VAL B 1 97 ? -5.371 16.625 10.312 1 98.94 97 VAL B N 1
ATOM 2240 C CA . VAL B 1 97 ? -4.211 16.438 9.453 1 98.94 97 VAL B CA 1
ATOM 2241 C C . VAL B 1 97 ? -3.506 15.133 9.797 1 98.94 97 VAL B C 1
ATOM 2243 O O . VAL B 1 97 ? -3.137 14.906 10.953 1 98.94 97 VAL B O 1
ATOM 2246 N N . ILE B 1 98 ? -3.355 14.258 8.859 1 99 98 ILE B N 1
ATOM 2247 C CA . ILE B 1 98 ? -2.629 13 8.984 1 99 98 ILE B CA 1
ATOM 2248 C C . ILE B 1 98 ? -1.39 13.031 8.094 1 99 98 ILE B C 1
ATOM 2250 O O . ILE B 1 98 ? -1.48 13.336 6.902 1 99 98 ILE B O 1
ATOM 2254 N N . ALA B 1 99 ? -0.241 12.797 8.625 1 98.94 99 ALA B N 1
ATOM 2255 C CA . ALA B 1 99 ? 1.01 12.852 7.867 1 98.94 99 ALA B CA 1
ATOM 2256 C C . ALA B 1 99 ? 1.948 11.727 8.281 1 98.94 99 ALA B C 1
ATOM 2258 O O . ALA B 1 99 ? 1.914 11.266 9.422 1 98.94 99 ALA B O 1
ATOM 2259 N N . ILE B 1 100 ? 2.814 11.312 7.395 1 98.81 100 ILE B N 1
ATOM 2260 C CA . ILE B 1 100 ? 3.66 10.156 7.699 1 98.81 100 ILE B CA 1
ATOM 2261 C C . ILE B 1 100 ? 5.062 10.383 7.129 1 98.81 100 ILE B C 1
ATOM 2263 O O . ILE B 1 100 ? 5.23 11.125 6.16 1 98.81 100 ILE B O 1
ATOM 2267 N N . CYS B 1 101 ? 6.059 9.633 7.723 1 97.81 101 CYS B N 1
ATOM 2268 C CA . CYS B 1 101 ? 7.434 9.586 7.242 1 97.81 101 CYS B CA 1
ATOM 2269 C C . CYS B 1 101 ? 8.078 10.961 7.297 1 97.81 101 CYS B C 1
ATOM 2271 O O . CYS B 1 101 ? 8.156 11.578 8.367 1 97.81 101 CYS B O 1
ATOM 2273 N N . ASP B 1 102 ? 8.516 11.508 6.215 1 96.88 102 ASP B N 1
ATOM 2274 C CA . ASP B 1 102 ? 9.227 12.781 6.203 1 96.88 102 ASP B CA 1
ATOM 2275 C C . ASP B 1 102 ? 8.258 13.961 6.105 1 96.88 102 ASP B C 1
ATOM 2277 O O . ASP B 1 102 ? 8.656 15.109 6.266 1 96.88 102 ASP B O 1
ATOM 2281 N N . ALA B 1 103 ? 7.004 13.711 5.855 1 98.44 103 ALA B N 1
ATOM 2282 C CA . ALA B 1 103 ? 6.016 14.773 5.688 1 98.44 103 ALA B CA 1
ATOM 2283 C C . ALA B 1 103 ? 5.867 15.594 6.965 1 98.44 103 ALA B C 1
ATOM 2285 O O . ALA B 1 103 ? 5.848 16.828 6.918 1 98.44 103 ALA B O 1
ATOM 2286 N N . PRO B 1 104 ? 5.785 14.961 8.156 1 98.31 104 PRO B N 1
ATOM 2287 C CA . PRO B 1 104 ? 5.723 15.781 9.375 1 98.31 104 PRO B CA 1
ATOM 2288 C C . PRO B 1 104 ? 6.93 16.703 9.531 1 98.31 104 PRO B C 1
ATOM 2290 O O . PRO B 1 104 ? 6.801 17.812 10.047 1 98.31 104 PRO B O 1
ATOM 2293 N N . ASN B 1 105 ? 8.125 16.219 9.148 1 96.94 105 ASN B N 1
ATOM 2294 C CA . ASN B 1 105 ? 9.297 17.094 9.195 1 96.94 105 ASN B CA 1
ATOM 2295 C C . ASN B 1 105 ? 9.133 18.312 8.297 1 96.94 105 ASN B C 1
ATOM 2297 O O . ASN B 1 105 ? 9.523 19.422 8.672 1 96.94 105 ASN B O 1
ATOM 2301 N N . ALA B 1 106 ? 8.594 18.078 7.113 1 97.5 106 ALA B N 1
ATOM 2302 C CA . ALA B 1 106 ? 8.352 19.188 6.195 1 97.5 106 ALA B CA 1
ATOM 2303 C C . ALA B 1 106 ? 7.414 20.219 6.824 1 97.5 106 ALA B C 1
ATOM 2305 O O . ALA B 1 106 ? 7.617 21.422 6.668 1 97.5 106 ALA B O 1
ATOM 2306 N N . LEU B 1 107 ? 6.375 19.75 7.516 1 98.44 107 LEU B N 1
ATOM 2307 C CA . LEU B 1 107 ? 5.449 20.641 8.203 1 98.44 107 LEU B CA 1
ATOM 2308 C C . LEU B 1 107 ? 6.168 21.438 9.297 1 98.44 107 LEU B C 1
ATOM 2310 O O . LEU B 1 107 ? 5.961 22.641 9.438 1 98.44 107 LEU B O 1
ATOM 2314 N N . ALA B 1 108 ? 6.977 20.734 10.062 1 97.25 108 ALA B N 1
ATOM 2315 C CA . ALA B 1 108 ? 7.73 21.375 11.133 1 97.25 108 ALA B CA 1
ATOM 2316 C C . ALA B 1 108 ? 8.664 22.453 10.586 1 97.25 108 ALA B C 1
ATOM 2318 O O . ALA B 1 108 ? 8.766 23.531 11.148 1 97.25 108 ALA B O 1
ATOM 2319 N N . ASP B 1 109 ? 9.352 22.156 9.492 1 96.06 109 ASP B N 1
ATOM 2320 C CA . ASP B 1 109 ? 10.273 23.094 8.852 1 96.06 109 ASP B CA 1
ATOM 2321 C C . ASP B 1 109 ? 9.578 24.391 8.469 1 96.06 109 ASP B C 1
ATOM 2323 O O . ASP B 1 109 ? 10.219 25.438 8.375 1 96.06 109 ASP B O 1
ATOM 2327 N N . HIS B 1 110 ? 8.297 24.359 8.289 1 98 110 HIS B N 1
ATOM 2328 C CA . HIS B 1 110 ? 7.539 25.531 7.863 1 98 110 HIS B CA 1
ATOM 2329 C C . HIS B 1 110 ? 6.691 26.078 9.008 1 98 110 HIS B C 1
ATOM 2331 O O . HIS B 1 110 ? 5.75 26.844 8.773 1 98 110 HIS B O 1
ATOM 2337 N N . ASN B 1 111 ? 6.945 25.578 10.219 1 97.56 111 ASN B N 1
ATOM 2338 C CA . ASN B 1 111 ? 6.305 26.062 11.438 1 97.56 111 ASN B CA 1
ATOM 2339 C C . ASN B 1 111 ? 4.801 25.797 11.422 1 97.56 111 ASN B C 1
ATOM 2341 O O . ASN B 1 111 ? 4.012 26.656 11.836 1 97.56 111 ASN B O 1
ATOM 2345 N N . LEU B 1 112 ? 4.438 24.625 10.859 1 98.44 112 LEU B N 1
ATOM 2346 C CA . LEU B 1 112 ? 3.021 24.297 10.773 1 98.44 112 LEU B CA 1
ATOM 2347 C C . LEU B 1 112 ? 2.617 23.344 11.898 1 98.44 112 LEU B C 1
ATOM 2349 O O . LEU B 1 112 ? 1.441 23 12.031 1 98.44 112 LEU B O 1
ATOM 2353 N N . ILE B 1 113 ? 3.566 22.875 12.68 1 98.06 113 ILE B N 1
ATOM 2354 C CA . ILE B 1 113 ? 3.273 22.125 13.898 1 98.06 113 ILE B CA 1
ATOM 2355 C C . ILE B 1 113 ? 3.236 23.094 15.094 1 98.06 113 ILE B C 1
ATOM 2357 O O . ILE B 1 113 ? 4.23 23.75 15.391 1 98.06 113 ILE B O 1
ATOM 2361 N N . LYS B 1 114 ? 2.109 23.156 15.742 1 96.44 114 LYS B N 1
ATOM 2362 C CA . LYS B 1 114 ? 1.903 24.125 16.812 1 96.44 114 LYS B CA 1
ATOM 2363 C C . LYS B 1 114 ? 2.822 23.828 18 1 96.44 114 LYS B C 1
ATOM 2365 O O . LYS B 1 114 ? 3.26 22.688 18.188 1 96.44 114 LYS B O 1
ATOM 2370 N N . GLU B 1 115 ? 3.033 24.828 18.828 1 94.81 115 GLU B N 1
ATOM 2371 C CA . GLU B 1 115 ? 3.98 24.75 19.938 1 94.81 115 GLU B CA 1
ATOM 2372 C C . GLU B 1 115 ? 3.529 23.734 20.969 1 94.81 115 GLU B C 1
ATOM 2374 O O . GLU B 1 115 ? 4.359 23.109 21.641 1 94.81 115 GLU B O 1
ATOM 2379 N N . ASP B 1 116 ? 2.283 23.516 21.094 1 95.75 116 ASP B N 1
ATOM 2380 C CA . ASP B 1 116 ? 1.758 22.609 22.094 1 95.75 116 ASP B CA 1
ATOM 2381 C C . ASP B 1 116 ? 1.57 21.203 21.531 1 95.75 116 ASP B C 1
ATOM 2383 O O . ASP B 1 116 ? 0.979 20.328 22.172 1 95.75 116 ASP B O 1
ATOM 2387 N N . GLN B 1 117 ? 2.121 21 20.375 1 97.81 117 GLN B N 1
ATOM 2388 C CA . GLN B 1 117 ? 1.96 19.703 19.719 1 97.81 117 GLN B CA 1
ATOM 2389 C C . GLN B 1 117 ? 3.281 18.938 19.672 1 97.81 117 GLN B C 1
ATOM 2391 O O . GLN B 1 117 ? 4.355 19.547 19.734 1 97.81 117 GLN B O 1
ATOM 2396 N N . LYS B 1 118 ? 3.121 17.625 19.625 1 97.88 118 LYS B N 1
ATOM 2397 C CA . LYS B 1 118 ? 4.219 16.703 19.312 1 97.88 118 LYS B CA 1
ATOM 2398 C C . LYS B 1 118 ? 3.914 15.875 18.078 1 97.88 118 LYS B C 1
ATOM 2400 O O . LYS B 1 118 ? 2.758 15.766 17.656 1 97.88 118 LYS B O 1
ATOM 2405 N N . TYR B 1 119 ? 5.008 15.414 17.484 1 97.81 119 TYR B N 1
ATOM 2406 C CA . TYR B 1 119 ? 4.809 14.586 16.297 1 97.81 119 TYR B CA 1
ATOM 2407 C C . TYR B 1 119 ? 5.887 13.516 16.188 1 97.81 119 TYR B C 1
ATOM 2409 O O . TYR B 1 119 ? 6.945 13.625 16.812 1 97.81 119 TYR B O 1
ATOM 2417 N N . ILE B 1 120 ? 5.613 12.438 15.5 1 96.88 120 ILE B N 1
ATOM 2418 C CA . ILE B 1 120 ? 6.594 11.414 15.156 1 96.88 120 ILE B CA 1
ATOM 2419 C C . ILE B 1 120 ? 6.848 11.43 13.656 1 96.88 120 ILE B C 1
ATOM 2421 O O . ILE B 1 120 ? 5.957 11.766 12.867 1 96.88 120 ILE B O 1
ATOM 2425 N N . SER B 1 121 ? 8.07 11.18 13.195 1 96.44 121 SER B N 1
ATOM 2426 C CA . SER B 1 121 ? 8.484 11.242 11.797 1 96.44 121 SER B CA 1
ATOM 2427 C C . SER B 1 121 ? 9.68 10.344 11.531 1 96.44 121 SER B C 1
ATOM 2429 O O . SER B 1 121 ? 10.273 9.797 12.469 1 96.44 121 SER B O 1
ATOM 2431 N N . TRP B 1 122 ? 9.93 10.258 10.258 1 93.69 122 TRP B N 1
ATOM 2432 C CA . TRP B 1 122 ? 11.172 9.609 9.852 1 93.69 122 TRP B CA 1
ATOM 2433 C C . TRP B 1 122 ? 12.383 10.375 10.391 1 93.69 122 TRP B C 1
ATOM 2435 O O . TRP B 1 122 ? 12.391 11.602 10.414 1 93.69 122 TRP B O 1
ATOM 2445 N N . SER B 1 123 ? 13.336 9.625 10.906 1 84.38 123 SER B N 1
ATOM 2446 C CA . SER B 1 123 ? 14.57 10.266 11.367 1 84.38 123 SER B CA 1
ATOM 2447 C C . SER B 1 123 ? 15.773 9.344 11.172 1 84.38 123 SER B C 1
ATOM 2449 O O . SER B 1 123 ? 15.734 8.172 11.539 1 84.38 123 SER B O 1
ATOM 2451 N N . SER B 1 124 ? 16.719 9.977 10.477 1 72.06 124 SER B N 1
ATOM 2452 C CA . SER B 1 124 ? 18 9.281 10.445 1 72.06 124 SER B CA 1
ATOM 2453 C C . SER B 1 124 ? 18.781 9.5 11.734 1 72.06 124 SER B C 1
ATOM 2455 O O . SER B 1 124 ? 19.922 9.055 11.867 1 72.06 124 SER B O 1
ATOM 2457 N N . GLY B 1 125 ? 18.125 10.07 12.609 1 69.75 125 GLY B N 1
ATOM 2458 C CA . GLY B 1 125 ? 18.781 10.375 13.867 1 69.75 125 GLY B CA 1
ATOM 2459 C C . GLY B 1 125 ? 19.25 11.82 13.969 1 69.75 125 GLY B C 1
ATOM 2460 O O . GLY B 1 125 ? 19.5 12.32 15.07 1 69.75 125 GLY B O 1
ATOM 2461 N N . ASP B 1 126 ? 19.328 12.578 12.891 1 73.12 126 ASP B N 1
ATOM 2462 C CA . ASP B 1 126 ? 19.906 13.922 12.914 1 73.12 126 ASP B CA 1
ATOM 2463 C C . ASP B 1 126 ? 18.812 14.984 13.062 1 73.12 126 ASP B C 1
ATOM 2465 O O . ASP B 1 126 ? 19.109 16.172 13.234 1 73.12 126 ASP B O 1
ATOM 2469 N N . ILE B 1 127 ? 17.641 14.516 13.039 1 77.69 127 ILE B N 1
ATOM 2470 C CA . ILE B 1 127 ? 16.562 15.5 13.164 1 77.69 127 ILE B CA 1
ATOM 2471 C C . ILE B 1 127 ? 16.422 15.922 14.617 1 77.69 127 ILE B C 1
ATOM 2473 O O . ILE B 1 127 ? 16.203 15.078 15.5 1 77.69 127 ILE B O 1
ATOM 2477 N N . THR B 1 128 ? 16.453 17.234 14.906 1 82.31 128 THR B N 1
ATOM 2478 C CA . THR B 1 128 ? 16.594 17.719 16.281 1 82.31 128 THR B CA 1
ATOM 2479 C C . THR B 1 128 ? 15.406 18.578 16.688 1 82.31 128 THR B C 1
ATOM 2481 O O . THR B 1 128 ? 15.391 19.156 17.766 1 82.31 128 THR B O 1
ATOM 2484 N N . ASP B 1 129 ? 14.398 18.578 15.945 1 91.56 129 ASP B N 1
ATOM 2485 C CA . ASP B 1 129 ? 13.234 19.359 16.328 1 91.56 129 ASP B CA 1
ATOM 2486 C C . ASP B 1 129 ? 12.711 18.938 17.703 1 91.56 129 ASP B C 1
ATOM 2488 O O . ASP B 1 129 ? 12.5 17.75 17.953 1 91.56 129 ASP B O 1
ATOM 2492 N N . SER B 1 130 ? 12.508 19.938 18.594 1 93.62 130 SER B N 1
ATOM 2493 C CA . SER B 1 130 ? 12.141 19.641 19.984 1 93.62 130 SER B CA 1
ATOM 2494 C C . SER B 1 130 ? 10.75 19.016 20.062 1 93.62 130 SER B C 1
ATOM 2496 O O . SER B 1 130 ? 10.438 18.328 21.031 1 93.62 130 SER B O 1
ATOM 2498 N N . LYS B 1 131 ? 9.891 19.266 19.141 1 96.56 131 LYS B N 1
ATOM 2499 C CA . LYS B 1 131 ? 8.523 18.75 19.172 1 96.56 131 LYS B CA 1
ATOM 2500 C C . LYS B 1 131 ? 8.469 17.312 18.656 1 96.56 131 LYS B C 1
ATOM 2502 O O . LYS B 1 131 ? 7.461 16.625 18.828 1 96.56 131 LYS B O 1
ATOM 2507 N N . ARG B 1 132 ? 9.586 16.891 18.078 1 96.19 132 ARG B N 1
ATOM 2508 C CA . ARG B 1 132 ? 9.602 15.531 17.531 1 96.19 132 ARG B CA 1
ATOM 2509 C C . ARG B 1 132 ? 9.797 14.508 18.641 1 96.19 132 ARG B C 1
ATOM 2511 O O . ARG B 1 132 ? 10.719 14.633 19.453 1 96.19 132 ARG B O 1
ATOM 2518 N N . ILE B 1 133 ? 9.031 13.539 18.609 1 95.31 133 ILE B N 1
ATOM 2519 C CA . ILE B 1 133 ? 9.203 12.414 19.516 1 95.31 133 ILE B CA 1
ATOM 2520 C C . ILE B 1 133 ? 10.445 11.617 19.109 1 95.31 133 ILE B C 1
ATOM 2522 O O . ILE B 1 133 ? 10.594 11.227 17.953 1 95.31 133 ILE B O 1
ATOM 2526 N N . LYS B 1 134 ? 11.281 11.344 20.078 1 90.81 134 LYS B N 1
ATOM 2527 C CA . LYS B 1 134 ? 12.578 10.734 19.781 1 90.81 134 LYS B CA 1
ATOM 2528 C C . LYS B 1 134 ? 12.547 9.227 20.031 1 90.81 134 LYS B C 1
ATOM 2530 O O . LYS B 1 134 ? 13.406 8.5 19.531 1 90.81 134 LYS B O 1
ATOM 2535 N N . ASP B 1 135 ? 11.531 8.766 20.688 1 88.5 135 ASP B N 1
ATOM 2536 C CA . ASP B 1 135 ? 11.391 7.34 20.953 1 88.5 135 ASP B CA 1
ATOM 2537 C C . ASP B 1 135 ? 11.055 6.566 19.688 1 88.5 135 ASP B C 1
ATOM 2539 O O . ASP B 1 135 ? 9.914 6.598 19.219 1 88.5 135 ASP B O 1
ATOM 2543 N N . PHE B 1 136 ? 11.945 5.785 19.266 1 83.62 136 PHE B N 1
ATOM 2544 C CA . PHE B 1 136 ? 11.805 5.062 18 1 83.62 136 PHE B CA 1
ATOM 2545 C C . PHE B 1 136 ? 10.805 3.922 18.141 1 83.62 136 PHE B C 1
ATOM 2547 O O . PHE B 1 136 ? 10.375 3.34 17.141 1 83.62 136 PHE B O 1
ATOM 2554 N N . ASN B 1 137 ? 10.375 3.654 19.312 1 89.06 137 ASN B N 1
ATOM 2555 C CA . ASN B 1 137 ? 9.367 2.619 19.516 1 89.06 137 ASN B CA 1
ATOM 2556 C C . ASN B 1 137 ? 7.957 3.166 19.328 1 89.06 137 ASN B C 1
ATOM 2558 O O . ASN B 1 137 ? 6.996 2.398 19.234 1 89.06 137 ASN B O 1
ATOM 2562 N N . THR B 1 138 ? 7.898 4.438 19.234 1 93.94 138 THR B N 1
ATOM 2563 C CA . THR B 1 138 ? 6.617 5.059 18.922 1 93.94 138 THR B CA 1
ATOM 2564 C C . THR B 1 138 ? 6.391 5.086 17.406 1 93.94 138 THR B C 1
ATOM 2566 O O . THR B 1 138 ? 7.148 5.715 16.672 1 93.94 138 THR B O 1
ATOM 2569 N N . HIS B 1 139 ? 5.316 4.457 16.984 1 96.44 139 HIS B N 1
ATOM 2570 C CA . HIS B 1 139 ? 5.082 4.293 15.547 1 96.44 139 HIS B CA 1
ATOM 2571 C C . HIS B 1 139 ? 4.102 5.336 15.031 1 96.44 139 HIS B C 1
ATOM 2573 O O . HIS B 1 139 ? 4.219 5.789 13.891 1 96.44 139 HIS B O 1
ATOM 2579 N N . VAL B 1 140 ? 3.123 5.621 15.789 1 98.62 140 VAL B N 1
ATOM 2580 C CA . VAL B 1 140 ? 2.086 6.59 15.461 1 98.62 140 VAL B CA 1
ATOM 2581 C C . VAL B 1 140 ? 1.792 7.465 16.672 1 98.62 140 VAL B C 1
ATOM 2583 O O . VAL B 1 140 ? 1.991 7.043 17.812 1 98.62 140 VAL B O 1
ATOM 2586 N N . TYR B 1 141 ? 1.395 8.688 16.422 1 98.69 141 TYR B N 1
ATOM 2587 C CA . TYR B 1 141 ? 1.13 9.602 17.516 1 98.69 141 TYR B CA 1
ATOM 2588 C C . TYR B 1 141 ? 0.097 10.648 17.125 1 98.69 141 TYR B C 1
ATOM 2590 O O . TYR B 1 141 ? 0.112 11.148 16 1 98.69 141 TYR B O 1
ATOM 2598 N N . ARG B 1 142 ? -0.794 10.984 18.062 1 98.81 142 ARG B N 1
ATOM 2599 C CA . ARG B 1 142 ? -1.781 12.039 17.875 1 98.81 142 ARG B CA 1
ATOM 2600 C C . ARG B 1 142 ? -1.521 13.203 18.828 1 98.81 142 ARG B C 1
ATOM 2602 O O . ARG B 1 142 ? -1.314 13 20.031 1 98.81 142 ARG B O 1
ATOM 2609 N N . SER B 1 143 ? -1.461 14.32 18.344 1 98.69 143 SER B N 1
ATOM 2610 C CA . SER B 1 143 ? -1.492 15.562 19.094 1 98.69 143 SER B CA 1
ATOM 2611 C C . SER B 1 143 ? -2.613 16.484 18.609 1 98.69 143 SER B C 1
ATOM 2613 O O . SER B 1 143 ? -2.486 17.125 17.562 1 98.69 143 SER B O 1
ATOM 2615 N N . ASN B 1 144 ? -3.691 16.641 19.438 1 97.81 144 ASN B N 1
ATOM 2616 C CA . ASN B 1 144 ? -4.895 17.344 19 1 97.81 144 ASN B CA 1
ATOM 2617 C C . ASN B 1 144 ? -5.414 16.781 17.672 1 97.81 144 ASN B C 1
ATOM 2619 O O . ASN B 1 144 ? -5.66 15.578 17.562 1 97.81 144 ASN B O 1
ATOM 2623 N N . LYS B 1 145 ? -5.453 17.594 16.578 1 98.5 145 LYS B N 1
ATOM 2624 C CA . LYS B 1 145 ? -6.004 17.141 15.312 1 98.5 145 LYS B CA 1
ATOM 2625 C C . LYS B 1 145 ? -4.895 16.766 14.328 1 98.5 145 LYS B C 1
ATOM 2627 O O . LYS B 1 145 ? -5.117 16.75 13.117 1 98.5 145 LYS B O 1
ATOM 2632 N N . LEU B 1 146 ? -3.717 16.516 14.844 1 98.88 146 LEU B N 1
ATOM 2633 C CA . LEU B 1 146 ? -2.578 16.047 14.062 1 98.88 146 LEU B CA 1
ATOM 2634 C C . LEU B 1 146 ? -2.25 14.602 14.406 1 98.88 146 LEU B C 1
ATOM 2636 O O . LEU B 1 146 ? -1.97 14.273 15.562 1 98.88 146 LEU B O 1
ATOM 2640 N N . ILE B 1 147 ? -2.297 13.727 13.422 1 98.94 147 ILE B N 1
ATOM 2641 C CA . ILE B 1 147 ? -1.904 12.328 13.57 1 98.94 147 ILE B CA 1
ATOM 2642 C C . ILE B 1 147 ? -0.718 12.031 12.656 1 98.94 147 ILE B C 1
ATOM 2644 O O . ILE B 1 147 ? -0.764 12.312 11.453 1 98.94 147 ILE B O 1
ATOM 2648 N N . THR B 1 148 ? 0.374 11.508 13.242 1 98.81 148 THR B N 1
ATOM 2649 C CA . THR B 1 148 ? 1.583 11.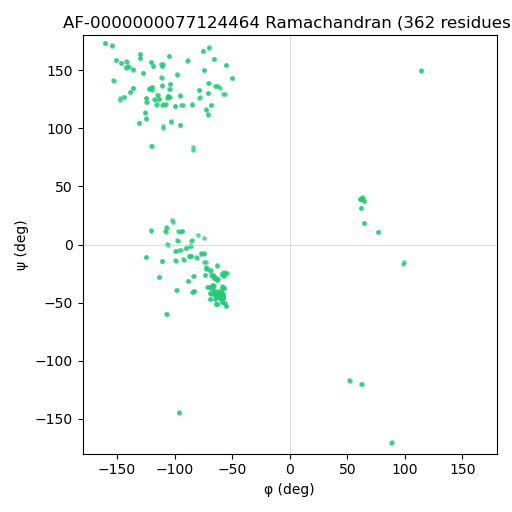32 12.453 1 98.81 148 THR B CA 1
ATOM 2650 C C . THR B 1 148 ? 2.094 9.891 12.578 1 98.81 148 THR B C 1
ATOM 2652 O O . THR B 1 148 ? 1.862 9.227 13.594 1 98.81 148 THR B O 1
ATOM 2655 N N . GLY B 1 149 ? 2.688 9.391 11.523 1 98.62 149 GLY B N 1
ATOM 2656 C CA . GLY B 1 149 ? 3.352 8.094 11.484 1 98.62 149 GLY B CA 1
ATOM 2657 C C . GLY B 1 149 ? 4.832 8.195 11.156 1 98.62 149 GLY B C 1
ATOM 2658 O O . GLY B 1 149 ? 5.242 9.055 10.375 1 98.62 149 GLY B O 1
ATOM 2659 N N . ARG B 1 150 ? 5.59 7.297 11.562 1 97.12 150 ARG B N 1
ATOM 2660 C CA . ARG B 1 150 ? 7.039 7.445 11.609 1 97.12 150 ARG B CA 1
ATOM 2661 C C . ARG B 1 150 ? 7.672 7.125 10.258 1 97.12 150 ARG B C 1
ATOM 2663 O O . ARG B 1 150 ? 8.641 7.77 9.859 1 97.12 150 ARG B O 1
ATOM 2670 N N . CYS B 1 151 ? 7.176 6.066 9.586 1 97.06 151 CYS B N 1
ATOM 2671 C CA . CYS B 1 151 ? 7.895 5.5 8.445 1 97.06 151 CYS B CA 1
ATOM 2672 C C . CYS B 1 151 ? 6.965 4.664 7.578 1 97.06 151 CYS B C 1
ATOM 2674 O O . CYS B 1 151 ? 5.809 4.426 7.945 1 97.06 151 CYS B O 1
ATOM 2676 N N . PRO B 1 152 ? 7.453 4.199 6.438 1 98.06 152 PRO B N 1
ATOM 2677 C CA . PRO B 1 152 ? 6.555 3.502 5.512 1 98.06 152 PRO B CA 1
ATOM 2678 C C . PRO B 1 152 ? 5.984 2.215 6.102 1 98.06 152 PRO B C 1
ATOM 2680 O O . PRO B 1 152 ? 4.832 1.865 5.828 1 98.06 152 PRO B O 1
ATOM 2683 N N . VAL B 1 153 ? 6.707 1.537 6.98 1 97.38 153 VAL B N 1
ATOM 2684 C CA . VAL B 1 153 ? 6.312 0.206 7.43 1 97.38 153 VAL B CA 1
ATOM 2685 C C . VAL B 1 153 ? 5.188 0.317 8.453 1 97.38 153 VAL B C 1
ATOM 2687 O O . VAL B 1 153 ? 4.551 -0.683 8.797 1 97.38 153 VAL B O 1
ATOM 2690 N N . VAL B 1 154 ? 4.848 1.525 8.898 1 98.19 154 VAL B N 1
ATOM 2691 C CA . VAL B 1 154 ? 3.797 1.679 9.898 1 98.19 154 VAL B CA 1
ATOM 2692 C C . VAL B 1 154 ? 2.541 2.246 9.242 1 98.19 154 VAL B C 1
ATOM 2694 O O . VAL B 1 154 ? 1.636 2.725 9.93 1 98.19 154 VAL B O 1
ATOM 2697 N N . THR B 1 155 ? 2.482 2.223 7.906 1 98.88 155 THR B N 1
ATOM 2698 C CA . THR B 1 155 ? 1.393 2.852 7.168 1 98.88 155 THR B CA 1
ATOM 2699 C C . THR B 1 155 ? 0.047 2.264 7.582 1 98.88 155 THR B C 1
ATOM 2701 O O . THR B 1 155 ? -0.912 3.002 7.82 1 98.88 155 THR B O 1
ATOM 2704 N N . LEU B 1 156 ? -0.045 0.944 7.707 1 98.81 156 LEU B N 1
ATOM 2705 C CA . LEU B 1 156 ? -1.312 0.344 8.109 1 98.81 156 LEU B CA 1
ATOM 2706 C C . LEU B 1 156 ? -1.629 0.669 9.562 1 98.81 156 LEU B C 1
ATOM 2708 O O . LEU B 1 156 ? -2.791 0.884 9.922 1 98.81 156 LEU B O 1
ATOM 2712 N N . ASP B 1 157 ? -0.584 0.699 10.406 1 98.69 157 ASP B N 1
ATOM 2713 C CA . ASP B 1 157 ? -0.789 1.138 11.781 1 98.69 157 ASP B CA 1
ATOM 2714 C C . ASP B 1 157 ? -1.375 2.547 11.828 1 98.69 157 ASP B C 1
ATOM 2716 O O . ASP B 1 157 ? -2.287 2.818 12.609 1 98.69 157 ASP B O 1
ATOM 2720 N N . LEU B 1 158 ? -0.84 3.389 11.023 1 98.94 158 LEU B N 1
ATOM 2721 C CA . LEU B 1 158 ? -1.324 4.766 10.977 1 98.94 158 LEU B CA 1
ATOM 2722 C C . LEU B 1 158 ? -2.781 4.812 10.523 1 98.94 158 LEU B C 1
ATOM 2724 O O . LEU B 1 158 ? -3.58 5.574 11.078 1 98.94 158 LEU B O 1
ATOM 2728 N N . ALA B 1 159 ? -3.105 4.039 9.508 1 98.94 159 ALA B N 1
ATOM 2729 C CA . ALA B 1 159 ? -4.473 4.016 9 1 98.94 159 ALA B CA 1
ATOM 2730 C C . ALA B 1 159 ? -5.457 3.6 10.086 1 98.94 159 ALA B C 1
ATOM 2732 O O . ALA B 1 159 ? -6.438 4.301 10.352 1 98.94 159 ALA B O 1
ATOM 2733 N N . PHE B 1 160 ? -5.156 2.508 10.766 1 98.88 160 PHE B N 1
ATOM 2734 C CA . PHE B 1 160 ? -6.078 1.985 11.766 1 98.88 160 PHE B CA 1
ATOM 2735 C C . PHE B 1 160 ? -6.102 2.883 13 1 98.88 160 PHE B C 1
ATOM 2737 O O . PHE B 1 160 ? -7.145 3.055 13.633 1 98.88 160 PHE B O 1
ATOM 2744 N N . TYR B 1 161 ? -4.984 3.418 13.359 1 98.94 161 TYR B N 1
ATOM 2745 C CA . TYR B 1 161 ? -4.93 4.348 14.484 1 98.94 161 TYR B CA 1
ATOM 2746 C C . TYR B 1 161 ? -5.758 5.594 14.203 1 98.94 161 TYR B C 1
ATOM 2748 O O . TYR B 1 161 ? -6.461 6.094 15.086 1 98.94 161 TYR B O 1
ATOM 2756 N N . SER B 1 162 ? -5.672 6.113 12.977 1 98.94 162 SER B N 1
ATOM 2757 C CA . SER B 1 162 ? -6.477 7.266 12.586 1 98.94 162 SER B CA 1
ATOM 2758 C C . SER B 1 162 ? -7.969 6.961 12.688 1 98.94 162 SER B C 1
ATOM 2760 O O . SER B 1 162 ? -8.742 7.777 13.188 1 98.94 162 SER B O 1
ATOM 2762 N N . LEU B 1 163 ? -8.344 5.797 12.234 1 98.94 163 LEU B N 1
ATOM 2763 C CA . LEU B 1 163 ? -9.742 5.387 12.32 1 98.94 163 LEU B CA 1
ATOM 2764 C C . LEU B 1 163 ? -10.18 5.254 13.781 1 98.94 163 LEU B C 1
ATOM 2766 O O . LEU B 1 163 ? -11.305 5.605 14.125 1 98.94 163 LEU B O 1
ATOM 2770 N N . GLU B 1 164 ? -9.305 4.684 14.617 1 98.88 164 GLU B N 1
ATOM 2771 C CA . GLU B 1 164 ? -9.586 4.574 16.047 1 98.88 164 GLU B CA 1
ATOM 2772 C C . GLU B 1 164 ? -9.82 5.949 16.672 1 98.88 164 GLU B C 1
ATOM 2774 O O . GLU B 1 164 ? -10.781 6.145 17.406 1 98.88 164 GLU B O 1
ATOM 2779 N N . VAL B 1 165 ? -8.992 6.891 16.359 1 98.88 165 VAL B N 1
ATOM 2780 C CA . VAL B 1 165 ? -9.016 8.227 16.953 1 98.88 165 VAL B CA 1
ATOM 2781 C C . VAL B 1 165 ? -10.281 8.961 16.5 1 98.88 165 VAL B C 1
ATOM 2783 O O . VAL B 1 165 ? -10.938 9.625 17.312 1 98.88 165 VAL B O 1
ATOM 2786 N N . ILE B 1 166 ? -10.609 8.812 15.18 1 98.88 166 ILE B N 1
ATOM 2787 C CA . ILE B 1 166 ? -11.656 9.641 14.594 1 98.88 166 ILE B CA 1
ATOM 2788 C C . ILE B 1 166 ? -13.016 8.969 14.773 1 98.88 166 ILE B C 1
ATOM 2790 O O . ILE B 1 166 ? -14.023 9.633 14.992 1 98.88 166 ILE B O 1
ATOM 2794 N N . PHE B 1 167 ? -13.047 7.625 14.781 1 98.75 167 PHE B N 1
ATOM 2795 C CA . PHE B 1 167 ? -14.344 6.961 14.711 1 98.75 167 PHE B CA 1
ATOM 2796 C C . PHE B 1 167 ? -14.523 6 15.883 1 98.75 167 PHE B C 1
ATOM 2798 O O . PHE B 1 167 ? -15.602 5.422 16.062 1 98.75 167 PHE B O 1
ATOM 2805 N N . GLY B 1 168 ? -13.508 5.723 16.641 1 98.75 168 GLY B N 1
ATOM 2806 C CA . GLY B 1 168 ? -13.609 4.883 17.812 1 98.75 168 GLY B CA 1
ATOM 2807 C C . GLY B 1 168 ? -12.852 3.576 17.688 1 98.75 168 GLY B C 1
ATOM 2808 O O . GLY B 1 168 ? -12.789 2.992 16.609 1 98.75 168 GLY B O 1
ATOM 2809 N N . LYS B 1 169 ? -12.406 3.125 18.828 1 98.56 169 LYS B N 1
ATOM 2810 C CA . LYS B 1 169 ? -11.578 1.921 18.891 1 98.56 169 LYS B CA 1
ATOM 2811 C C . LYS B 1 169 ? -12.367 0.695 18.438 1 98.56 169 LYS B C 1
ATOM 2813 O O . LYS B 1 169 ? -11.844 -0.148 17.703 1 98.56 169 LYS B O 1
ATOM 2818 N N . ASP B 1 170 ? -13.602 0.58 18.828 1 98.56 170 ASP B N 1
ATOM 2819 C CA . ASP B 1 170 ? -14.43 -0.562 18.453 1 98.56 170 ASP B CA 1
ATOM 2820 C C . ASP B 1 170 ? -14.594 -0.644 16.93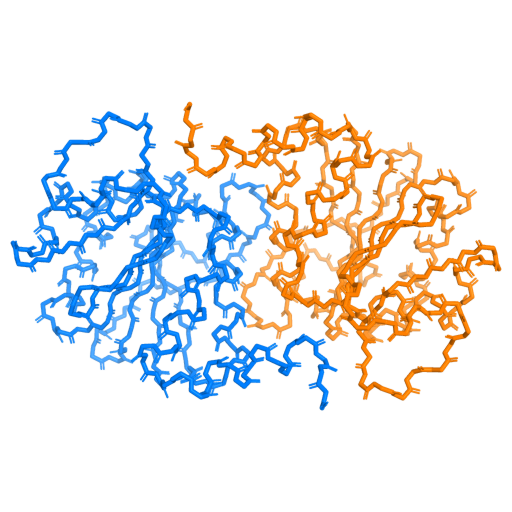8 1 98.56 170 ASP B C 1
ATOM 2822 O O . ASP B 1 170 ? -14.531 -1.73 16.359 1 98.56 170 ASP B O 1
ATOM 2826 N N . PHE B 1 171 ? -14.797 0.539 16.344 1 98.75 171 PHE B N 1
ATOM 2827 C CA . PHE B 1 171 ? -14.953 0.566 14.898 1 98.75 171 PHE B CA 1
ATOM 2828 C C . PHE B 1 171 ? -13.68 0.103 14.203 1 98.75 171 PHE B C 1
ATOM 2830 O O . PHE B 1 171 ? -13.719 -0.774 13.344 1 98.75 171 PHE B O 1
ATOM 2837 N N . SER B 1 172 ? -12.57 0.704 14.594 1 98.75 172 SER B N 1
ATOM 2838 C CA . SER B 1 172 ? -11.281 0.386 13.977 1 98.75 172 SER B CA 1
ATOM 2839 C C . SER B 1 172 ? -10.938 -1.09 14.148 1 98.75 172 SER B C 1
ATOM 2841 O O . SER B 1 172 ? -10.562 -1.762 13.188 1 98.75 172 SER B O 1
ATOM 2843 N N . ASP B 1 173 ? -11.078 -1.632 15.344 1 98.12 173 ASP B N 1
ATOM 2844 C CA . ASP B 1 173 ? -10.812 -3.041 15.617 1 98.12 173 ASP B CA 1
ATOM 2845 C C . ASP B 1 173 ? -11.727 -3.943 14.789 1 98.12 173 ASP B C 1
ATOM 2847 O O . ASP B 1 173 ? -11.289 -4.969 14.266 1 98.12 173 ASP B O 1
ATOM 2851 N N . GLY B 1 174 ? -12.969 -3.561 14.703 1 98 174 GLY B N 1
ATOM 2852 C CA . GLY B 1 174 ? -13.922 -4.324 13.914 1 98 174 GLY B CA 1
ATOM 2853 C C . GLY B 1 174 ? -13.555 -4.402 12.445 1 98 174 GLY B C 1
ATOM 2854 O O . GLY B 1 174 ? -13.656 -5.465 11.828 1 98 174 GLY B O 1
ATOM 2855 N N . LEU B 1 175 ? -13.117 -3.305 11.891 1 98.31 175 LEU B N 1
ATOM 2856 C CA . LEU B 1 175 ? -12.688 -3.287 10.5 1 98.31 175 LEU B CA 1
ATOM 2857 C C . LEU B 1 175 ? -11.492 -4.199 10.281 1 98.31 175 LEU B C 1
ATOM 2859 O O . LEU B 1 175 ? -11.43 -4.941 9.297 1 98.31 175 LEU B O 1
ATOM 2863 N N . LYS B 1 176 ? -10.555 -4.094 11.195 1 96.5 176 LYS B N 1
ATOM 2864 C CA . LYS B 1 176 ? -9.359 -4.93 11.094 1 96.5 176 LYS B CA 1
ATOM 2865 C C . LYS B 1 176 ? -9.727 -6.414 11.086 1 96.5 176 LYS B C 1
ATOM 2867 O O . LYS B 1 176 ? -9.203 -7.184 10.273 1 96.5 176 LYS B O 1
ATOM 2872 N N . ILE B 1 177 ? -10.57 -6.801 11.961 1 94.31 177 ILE B N 1
ATOM 2873 C CA . ILE B 1 177 ? -11.023 -8.18 12.055 1 94.31 177 ILE B CA 1
ATOM 2874 C C . ILE B 1 177 ? -11.711 -8.586 10.758 1 94.31 177 ILE B C 1
ATOM 2876 O O . ILE B 1 177 ? -11.461 -9.672 10.227 1 94.31 177 ILE B O 1
ATOM 2880 N N . LYS B 1 178 ? -12.492 -7.703 10.227 1 94.31 178 LYS B N 1
ATOM 2881 C CA . LYS B 1 178 ? -13.211 -7.969 8.984 1 94.31 178 LYS B CA 1
ATOM 2882 C C . LYS B 1 178 ? -12.25 -8.148 7.816 1 94.31 178 LYS B C 1
ATOM 2884 O O . LYS B 1 178 ? -12.422 -9.055 6.996 1 94.31 178 LYS B O 1
ATOM 2889 N N . LEU B 1 179 ? -11.219 -7.332 7.766 1 95 179 LEU B N 1
ATOM 2890 C CA . LEU B 1 179 ? -10.258 -7.375 6.668 1 95 179 LEU B CA 1
ATOM 2891 C C . LEU B 1 179 ? -9.359 -8.609 6.777 1 95 179 LEU B C 1
ATOM 2893 O O . LEU B 1 179 ? -8.758 -9.023 5.793 1 95 179 LEU B O 1
ATOM 2897 N N . MET B 1 180 ? -9.305 -9.18 7.945 1 90.19 180 MET B N 1
ATOM 2898 C CA . MET B 1 180 ? -8.516 -10.383 8.164 1 90.19 180 MET B CA 1
ATOM 2899 C C . MET B 1 180 ? -9.352 -11.633 7.902 1 90.19 180 MET B C 1
ATOM 2901 O O . MET B 1 180 ? -8.82 -12.75 7.867 1 90.19 180 MET B O 1
ATOM 2905 N N . GLY B 1 181 ? -10.602 -11.5 7.594 1 78.06 181 GLY B N 1
ATOM 2906 C CA . GLY B 1 181 ? -11.484 -12.617 7.277 1 78.06 181 GLY B CA 1
ATOM 2907 C C . GLY B 1 181 ? -11.93 -13.391 8.508 1 78.06 181 GLY B C 1
ATOM 2908 O O . GLY B 1 181 ? -12.359 -14.539 8.398 1 78.06 181 GLY B O 1
ATOM 2909 N N . LYS B 1 182 ? -11.695 -12.914 9.688 1 66.19 182 LYS B N 1
ATOM 2910 C CA . LYS B 1 182 ? -12.07 -13.602 10.922 1 66.19 182 LYS B CA 1
ATOM 2911 C C . LYS B 1 182 ? -13.523 -13.32 11.289 1 66.19 182 LYS B C 1
ATOM 2913 O O . LYS B 1 182 ? -13.961 -12.164 11.289 1 66.19 182 LYS B O 1
ATOM 2918 N N . GLU B 1 183 ? -14.602 -14.102 10.688 1 54.16 183 GLU B N 1
ATOM 2919 C CA . GLU B 1 183 ? -15.977 -13.93 11.172 1 54.16 183 GLU B CA 1
ATOM 2920 C C . GLU B 1 183 ? -16.094 -14.289 12.648 1 54.16 183 GLU B C 1
ATOM 2922 O O . GLU B 1 183 ? -15.312 -15.109 13.156 1 54.16 183 GLU B O 1
#

InterPro domains:
  IPR002818 DJ-1/PfpI [PF01965] (2-160)
  IPR029062 Class I glutamine amidotransferase-like [G3DSA:3.40.50.880] (1-182)
  IPR029062 Class I glutamine amidotransferase-like [SSF52317] (1-172)
  IPR050325 Protein/nucleic acid deglycase [PTHR48094] (9-173)

Radius of gyration: 20.19 Å; Cα contacts (8 Å, |Δi|>4): 833; chains: 2; bounding box: 38×59×46 Å

pLDDT: mean 96.71, std 6.02, range [54.16, 99.0]

Sequence (366 aa):
MKLLALTMSKFQDLEMVALLSIFKASQKFERIDFYSPENLEMVTGQFDIANIKTIKNFNVNDYDVLYIPGGYGATLLRQSKKGIACVKEFIDNDKWVIAICDAPNALADHNLIKEDQKYISWSSGDITDSKRIKDFNTHVYRSNKLITGRCPVVTLDLAFYSLEVIFGKDFSDGLKIKLMGKEMKLLALTMSKFQDLEMVALLSIFKASQKFERIDFYSPENLEMVTGQFDIANIKTIKNFNVNDYDVLYIPGGYGATLLRQSKKGIACVKEFIDNDKWVIAICDAPNALADHNLIKEDQKYISWSSGDITDSKRIKDFNTHVYRSNKLITGRCPVVTLDLAFYSLEVIFGKDFSDGLKIKLMGKE

Nearest PDB structures (foldseek):
  7lav-assembly1_A  TM=8.022E-01  e=1.374E-11  Pseudomonas protegens Pf-5
  3noo-assembly1_B  TM=8.116E-01  e=1.131E-10  Pseudomonas fluorescens
  3nov-assembly1_A-2  TM=8.112E-01  e=1.206E-10  Pseudomonas fluorescens
  3noq-assembly1_A  TM=8.213E-01  e=2.142E-10  Pseudomonas fluorescens
  3nor-assembly1_A-2  TM=7.631E-01  e=1.285E-10  Pseudomonas fluorescens

Foldseek 3Di:
DAEEEEAFAQFAPLLVPVLVVLVVLLVPHPYYAYEYCVQDQWHAHNVRDDIDGHDHDDDLVVHQEYEYGDGVRLVVCLVRPSSLVVLLVCVVVQGAYEYEACNVVSCVVVVNADPQAAFAYEDPPPDDPPRYDPDPVDAWDDDRRYIYGYDSVCSVVSSLVVCCVPPNNVSSVVSVCVVVVND/DAEEEEAFAQFAPLLVPVLVVLVVLLVPHPYYAYEYCVQDQWHAHNVRDDIDGHDHDDDLVVHQEYEYGDGVRLVVCLVRPSSLVVLLVCVVVQGAYEYEACNVVSCVVVVNADPQAAEAYEDPPPDDDPRYDPDPPDAWDDDRRYIYGYDSVCSVVSSLVVCCVPPNNVSSVVSVCVVVVND